Protein AF-A0A955LZJ4-F1 (afdb_monomer)

Foldseek 3Di:
DPPVPDVVVVVVVVVVVVVVVVVLVVVLVVLVVLLVVLVCCCQQALQLLVVLLVQLLVLLVQLLVLLCVVVVPPPDDDALVSLVVSLVSLVVSLLSNCLSLVCQQQWFPDPCSCVVDVVSNVVCVVVVSHDDPRTHDHDDPVLNVLSVQLNVLQVQLSVLSSQLSVLQSVLNVCVVVVNNVSSVVSNVSSVVSSVRSVVSSVSNVVSSVVNVVVSVVVVVVSVVSSVVSVVVSVVSVVVVVVVVVVD

Solvent-accessible surface area (backbone atoms only — not comparable to full-atom values): 12573 Å² total; per-residue (Å²): 140,78,84,74,69,55,67,58,54,51,52,50,51,51,52,50,52,50,52,53,49,52,52,48,54,52,52,54,50,54,44,54,50,48,51,52,52,49,51,47,44,42,67,36,33,51,53,30,48,54,46,24,51,51,50,21,53,51,22,52,52,53,36,49,52,58,51,46,56,66,74,68,39,85,84,63,84,74,51,60,66,60,45,49,56,50,49,53,50,41,52,51,27,48,53,49,22,49,40,27,36,48,33,49,47,50,4,48,67,30,68,66,39,54,67,73,32,70,65,42,58,51,48,37,46,76,69,56,48,31,72,78,93,51,48,32,50,72,61,60,69,71,57,21,54,37,36,51,50,31,52,56,27,42,52,50,16,51,55,26,40,51,52,14,52,54,29,38,34,51,17,45,56,30,45,76,72,67,39,55,72,63,15,52,53,27,41,53,54,14,53,53,27,43,54,50,12,52,54,23,45,58,55,23,51,56,36,47,56,55,40,53,52,52,49,51,52,54,51,52,52,56,52,48,55,46,51,51,50,52,51,51,47,52,50,55,52,51,53,49,54,53,54,62,72,75,108

Nearest PDB structures (foldseek):
  6h2f-assembly1_G  TM=2.581E-01  e=2.453E-01  Aeromonas hydrophila subsp. hydrophila AL09-71
  6grj-assembly1_C  TM=2.559E-01  e=1.486E-01  Aeromonas hydrophila
  6grj-assembly1_E  TM=2.552E-01  e=1.909E-01  Aeromonas hydrophila
  7a0g-assembly1_EEE  TM=2.351E-01  e=2.579E-01  Serratia marcescens
  7a0g-assembly1_GGG  TM=2.376E-01  e=2.850E-01  Serratia marcescens

Sequence (247 aa):
MKIFTLRGKFISSVVIFFLLFVLFTGFAYRDIFTLLHTSRASYLTIIPLTESVFKAEQSLHRGLSALDKVFLDERTQYTSGELTETLESMKNFSLKFETFIQAVIWGGESEAFRKSSYNSFLLLRDEKVLQGDVAMKAVPNNIQKLAGKADLYFAGFSQNAIKALERYQKSVDLHMMGEQENAQKEVAAAKELWKKSRYYVNLTEKVFEDLNQKIGFFNVEIISEIKEAQSRFLKEIGLVMGVLLLF

pLDDT: mean 83.69, std 12.92, range [38.81, 98.25]

Mean predicted aligned error: 9.4 Å

Structure (mmCIF, N/CA/C/O backbone):
data_AF-A0A955LZJ4-F1
#
_entry.id   AF-A0A955LZJ4-F1
#
loop_
_atom_site.group_PDB
_atom_site.id
_atom_site.type_symbol
_atom_site.label_atom_id
_atom_site.label_alt_id
_atom_site.label_comp_id
_atom_site.label_asym_id
_atom_site.label_entity_id
_atom_site.label_seq_id
_atom_site.pdbx_PDB_ins_code
_atom_site.Cartn_x
_atom_site.Cartn_y
_atom_site.Cartn_z
_atom_site.occupancy
_atom_site.B_iso_or_equiv
_atom_site.auth_seq_id
_atom_site.auth_comp_id
_atom_site.auth_asym_id
_atom_site.auth_atom_id
_atom_site.pdbx_PDB_model_num
ATOM 1 N N . MET A 1 1 ? 46.600 4.209 -73.516 1.00 38.81 1 MET A N 1
ATOM 2 C CA . MET A 1 1 ? 46.719 5.324 -72.551 1.00 38.81 1 MET A CA 1
ATOM 3 C C . MET A 1 1 ? 45.698 5.121 -71.423 1.00 38.81 1 MET A C 1
ATOM 5 O O . MET A 1 1 ? 44.555 5.527 -71.549 1.00 38.81 1 MET A O 1
ATOM 9 N N . LYS A 1 2 ? 46.067 4.383 -70.364 1.00 48.81 2 LYS A N 1
ATOM 10 C CA . LYS A 1 2 ? 45.213 4.081 -69.195 1.00 48.81 2 LYS A CA 1
ATOM 11 C C . LYS A 1 2 ? 45.869 4.686 -67.943 1.00 48.81 2 LYS A C 1
ATOM 13 O O . LYS A 1 2 ? 46.489 3.967 -67.172 1.00 48.81 2 LYS A O 1
ATOM 18 N N . ILE A 1 3 ? 45.766 6.006 -67.770 1.00 47.84 3 ILE A N 1
ATOM 19 C CA . ILE A 1 3 ? 46.164 6.726 -66.534 1.00 47.84 3 ILE A CA 1
ATOM 20 C C . ILE A 1 3 ? 44.941 6.931 -65.609 1.00 47.84 3 ILE A C 1
ATOM 22 O O . ILE A 1 3 ? 45.018 7.539 -64.551 1.00 47.84 3 ILE A O 1
ATOM 26 N N . PHE A 1 4 ? 43.804 6.307 -65.930 1.00 55.38 4 PHE A N 1
ATOM 27 C CA . PHE A 1 4 ? 42.653 6.194 -65.023 1.00 55.38 4 PHE A CA 1
ATOM 28 C C . PHE A 1 4 ? 42.873 5.208 -63.846 1.00 55.38 4 PHE A C 1
ATOM 30 O O . PHE A 1 4 ? 41.923 4.774 -63.204 1.00 55.38 4 PHE A O 1
ATOM 37 N N . THR A 1 5 ? 44.108 4.791 -63.556 1.00 68.50 5 THR A N 1
ATOM 38 C CA . THR A 1 5 ? 44.376 3.428 -63.056 1.00 68.50 5 THR A CA 1
ATOM 39 C C . THR A 1 5 ? 44.806 3.271 -61.600 1.00 68.50 5 THR A C 1
ATOM 41 O O . THR A 1 5 ? 44.732 2.149 -61.107 1.00 68.50 5 THR A O 1
ATOM 44 N N . LEU A 1 6 ? 45.147 4.332 -60.865 1.00 65.56 6 LEU A N 1
ATOM 45 C CA . LEU A 1 6 ? 45.430 4.215 -59.420 1.00 65.56 6 LEU A CA 1
ATOM 46 C C . LEU A 1 6 ? 44.689 5.256 -58.578 1.00 65.56 6 LEU A C 1
ATOM 48 O O . LEU A 1 6 ? 44.023 4.904 -57.609 1.00 65.56 6 LEU A O 1
ATOM 52 N N . ARG A 1 7 ? 44.727 6.531 -58.986 1.00 69.81 7 ARG A N 1
ATOM 53 C CA . ARG A 1 7 ? 44.067 7.630 -58.258 1.00 69.81 7 ARG A CA 1
ATOM 54 C C . ARG A 1 7 ? 42.545 7.486 -58.209 1.00 69.81 7 ARG A C 1
ATOM 56 O O . ARG A 1 7 ? 41.962 7.685 -57.154 1.00 69.81 7 ARG A O 1
ATOM 63 N N . GLY A 1 8 ? 41.912 7.078 -59.312 1.00 76.12 8 GLY A N 1
ATOM 64 C CA . GLY A 1 8 ? 40.462 6.842 -59.348 1.00 76.12 8 GLY A CA 1
ATOM 65 C C . GLY A 1 8 ? 40.019 5.694 -58.433 1.00 76.12 8 GLY A C 1
ATOM 66 O O . GLY A 1 8 ? 39.005 5.809 -57.754 1.00 76.12 8 GLY A O 1
ATOM 67 N N . LYS A 1 9 ? 40.823 4.625 -58.344 1.00 77.00 9 LYS A N 1
ATOM 68 C CA . LYS A 1 9 ? 40.579 3.508 -57.419 1.00 77.00 9 LYS A CA 1
ATOM 69 C C . LYS A 1 9 ? 40.755 3.937 -55.964 1.00 77.00 9 LYS A C 1
ATOM 71 O O . LYS A 1 9 ? 39.909 3.621 -55.143 1.00 77.00 9 LYS A O 1
ATOM 76 N N . PHE A 1 10 ? 41.801 4.709 -55.670 1.00 79.94 10 PHE A N 1
ATOM 77 C CA . PHE A 1 10 ? 42.050 5.229 -54.327 1.00 79.94 10 PHE A CA 1
ATOM 78 C C . PHE A 1 10 ? 40.926 6.160 -53.849 1.00 79.94 10 PHE A C 1
ATOM 80 O O . PHE A 1 10 ? 40.400 5.974 -52.758 1.00 79.94 10 PHE A O 1
ATOM 87 N N . ILE A 1 11 ? 40.497 7.108 -54.690 1.00 81.31 11 ILE A N 1
ATOM 88 C CA . ILE A 1 11 ? 39.381 8.012 -54.374 1.00 81.31 11 ILE A CA 1
ATOM 89 C C . ILE A 1 11 ? 38.087 7.214 -54.171 1.00 81.31 11 ILE A C 1
ATOM 91 O O . ILE A 1 11 ? 37.389 7.439 -53.188 1.00 81.31 11 ILE A O 1
ATOM 95 N N . SER A 1 12 ? 37.795 6.245 -55.045 1.00 78.31 12 SER A N 1
ATOM 96 C CA . SER A 1 12 ? 36.642 5.351 -54.884 1.00 78.31 12 SER A CA 1
ATOM 97 C C . SER A 1 12 ? 36.678 4.606 -53.549 1.00 78.31 12 SER A C 1
ATOM 99 O O . SER A 1 12 ? 35.663 4.564 -52.860 1.00 78.31 12 SER A O 1
ATOM 101 N N . SER A 1 13 ? 37.822 4.037 -53.161 1.00 79.94 13 SER A N 1
ATOM 102 C CA . SER A 1 13 ? 37.963 3.323 -51.889 1.00 79.94 13 SER A CA 1
ATOM 103 C C . SER A 1 13 ? 37.743 4.244 -50.690 1.00 79.94 13 SER A C 1
ATOM 105 O O . SER A 1 13 ? 37.015 3.873 -49.777 1.00 79.94 13 SER A O 1
ATOM 107 N N . VAL A 1 14 ? 38.303 5.458 -50.710 1.00 82.44 14 VAL A N 1
ATOM 108 C CA . VAL A 1 14 ? 38.121 6.446 -49.631 1.00 82.44 14 VAL A CA 1
ATOM 109 C C . VAL A 1 14 ? 36.661 6.891 -49.525 1.00 82.44 14 VAL A C 1
ATOM 111 O O . VAL A 1 14 ? 36.131 6.974 -48.421 1.00 82.44 14 VAL A O 1
ATOM 114 N N . VAL A 1 15 ? 35.986 7.131 -50.653 1.00 82.88 15 VAL A N 1
ATOM 115 C CA . VAL A 1 15 ? 34.562 7.506 -50.673 1.00 82.88 15 VAL A CA 1
ATOM 116 C C . VAL A 1 15 ? 33.684 6.372 -50.142 1.00 82.88 15 VAL A C 1
ATOM 118 O O . VAL A 1 15 ? 32.782 6.630 -49.350 1.00 82.88 15 VAL A O 1
ATOM 121 N N . ILE A 1 16 ? 33.962 5.121 -50.519 1.00 80.81 16 ILE A N 1
ATOM 122 C CA . ILE A 1 16 ? 33.253 3.951 -49.980 1.00 80.81 16 ILE A CA 1
ATOM 123 C C . ILE A 1 16 ? 33.477 3.846 -48.468 1.00 80.81 16 ILE A C 1
ATOM 125 O O . ILE A 1 16 ? 32.515 3.665 -47.728 1.00 80.81 16 ILE A O 1
ATOM 129 N N . PHE A 1 17 ? 34.713 4.026 -47.995 1.00 79.75 17 PHE A N 1
ATOM 130 C CA . PHE A 1 17 ? 35.028 3.993 -46.565 1.00 79.75 17 PHE A CA 1
ATOM 131 C C . PHE A 1 17 ? 34.304 5.099 -45.794 1.00 79.75 17 PHE A C 1
ATOM 133 O O . PHE A 1 17 ? 33.748 4.854 -44.727 1.00 79.75 17 PHE A O 1
ATOM 140 N N . PHE A 1 18 ? 34.255 6.306 -46.359 1.00 81.50 18 PHE A N 1
ATOM 141 C CA . PHE A 1 18 ? 33.533 7.430 -45.776 1.00 81.50 18 PHE A CA 1
ATOM 142 C C . PHE A 1 18 ? 32.020 7.176 -45.729 1.00 81.50 18 PHE A C 1
ATOM 144 O O . PHE A 1 18 ? 31.393 7.417 -44.702 1.00 81.50 18 PHE A O 1
ATOM 151 N N . LEU A 1 19 ? 31.427 6.634 -46.798 1.00 80.69 19 LEU A N 1
ATOM 152 C CA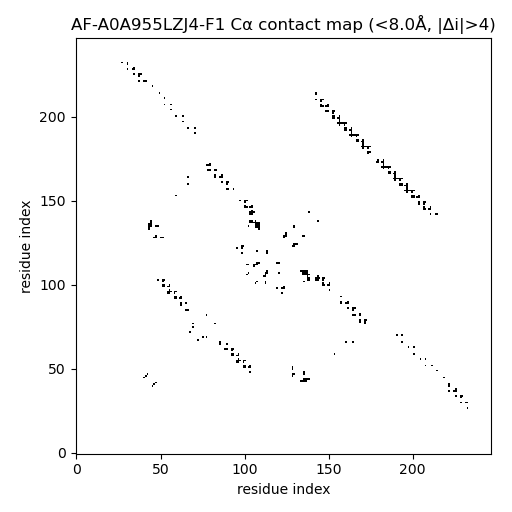 . LEU A 1 19 ? 30.005 6.275 -46.823 1.00 80.69 19 LEU A CA 1
ATOM 153 C C . LEU A 1 19 ? 29.671 5.178 -45.805 1.00 80.69 19 LEU A C 1
ATOM 155 O O . LEU A 1 19 ? 28.672 5.293 -45.097 1.00 80.69 19 LEU A O 1
ATOM 159 N N . LEU A 1 20 ? 30.519 4.151 -45.686 1.00 79.12 20 LEU A N 1
ATOM 160 C CA . LEU A 1 20 ? 30.379 3.114 -44.661 1.00 79.12 20 LEU A CA 1
ATOM 161 C C . LEU A 1 20 ? 30.499 3.699 -43.250 1.00 79.12 20 LEU A C 1
ATOM 163 O O . LEU A 1 20 ? 29.700 3.357 -42.382 1.00 79.12 20 LEU A O 1
ATOM 167 N N . PHE A 1 21 ? 31.438 4.623 -43.034 1.00 79.62 21 PHE A N 1
ATOM 168 C CA . PHE A 1 21 ? 31.604 5.317 -41.760 1.00 79.62 21 PHE A CA 1
ATOM 169 C C . PHE A 1 21 ? 30.369 6.154 -41.392 1.00 79.62 21 PHE A C 1
ATOM 171 O O . PHE A 1 21 ? 29.886 6.076 -40.262 1.00 79.62 21 PHE A O 1
ATOM 178 N N . VAL A 1 22 ? 29.811 6.917 -42.338 1.00 81.19 22 VAL A N 1
ATOM 179 C CA . VAL A 1 22 ? 28.594 7.718 -42.117 1.00 81.19 22 VAL A CA 1
ATOM 180 C C . VAL A 1 22 ? 27.387 6.827 -41.816 1.00 81.19 22 VAL A C 1
ATOM 182 O O . VAL A 1 22 ? 26.673 7.090 -40.848 1.00 81.19 22 VAL A O 1
ATOM 185 N N . LEU A 1 23 ? 27.179 5.753 -42.588 1.00 78.75 23 LEU A N 1
ATOM 186 C CA . LEU A 1 23 ? 26.103 4.791 -42.326 1.00 78.75 23 LEU A CA 1
ATOM 187 C C . LEU A 1 23 ? 26.255 4.167 -40.937 1.00 78.75 23 LEU A C 1
ATOM 189 O O . LEU A 1 23 ? 25.292 4.138 -40.173 1.00 78.75 23 LEU A O 1
ATOM 193 N N . PHE A 1 24 ? 27.466 3.741 -40.576 1.00 74.38 24 PHE A N 1
ATOM 194 C CA . PHE A 1 24 ? 27.741 3.152 -39.269 1.00 74.38 24 PHE A CA 1
ATOM 195 C C . PHE A 1 24 ? 27.485 4.126 -38.120 1.00 74.38 24 PHE A C 1
ATOM 197 O O . PHE A 1 24 ? 26.836 3.766 -37.142 1.00 74.38 24 PHE A O 1
ATOM 204 N N . THR A 1 25 ? 27.936 5.373 -38.252 1.00 75.19 25 THR A N 1
ATOM 205 C CA . THR A 1 25 ? 27.706 6.407 -37.235 1.00 75.19 25 THR A CA 1
ATOM 206 C C . THR A 1 25 ? 26.208 6.666 -37.056 1.00 75.19 25 THR A C 1
ATOM 208 O O . THR A 1 25 ? 25.747 6.830 -35.929 1.00 75.19 25 THR A O 1
ATOM 211 N N . GLY A 1 26 ? 25.430 6.636 -38.144 1.00 78.81 26 GLY A N 1
ATOM 212 C CA . GLY A 1 26 ? 23.971 6.745 -38.097 1.00 78.81 26 GLY A CA 1
ATOM 213 C C . GLY A 1 26 ? 23.292 5.572 -37.380 1.00 78.81 26 GLY A C 1
ATOM 214 O O . GLY A 1 26 ? 22.428 5.796 -36.530 1.00 78.81 26 GLY A O 1
ATOM 215 N N . PHE A 1 27 ? 23.704 4.333 -37.670 1.00 77.06 27 PHE A N 1
ATOM 216 C CA . PHE A 1 27 ? 23.194 3.135 -36.990 1.00 77.06 27 PHE A CA 1
ATOM 217 C C . PHE A 1 27 ? 23.566 3.115 -35.501 1.00 77.06 27 PHE A C 1
ATOM 219 O O . PHE A 1 27 ? 22.685 3.002 -34.648 1.00 77.06 27 PHE A O 1
ATOM 226 N N . ALA A 1 28 ? 24.839 3.358 -35.175 1.00 70.81 28 ALA A N 1
ATOM 227 C CA . ALA A 1 28 ? 25.318 3.446 -33.798 1.00 70.81 28 ALA A CA 1
ATOM 228 C C . ALA A 1 28 ? 24.587 4.542 -33.006 1.00 70.81 28 ALA A C 1
ATOM 230 O O . ALA A 1 28 ? 24.212 4.328 -31.853 1.00 70.81 28 ALA A O 1
ATOM 231 N N . TYR A 1 29 ? 24.327 5.698 -33.626 1.00 77.56 29 TYR A N 1
ATOM 232 C CA . TYR A 1 29 ? 23.563 6.776 -33.001 1.00 77.56 29 TYR A CA 1
ATOM 233 C C . TYR A 1 29 ? 22.118 6.357 -32.696 1.00 77.56 29 TYR A C 1
ATOM 235 O O . TYR A 1 29 ? 21.643 6.575 -31.580 1.00 77.56 29 TYR A O 1
ATOM 243 N N . ARG A 1 30 ? 21.426 5.712 -33.647 1.00 76.12 30 ARG A N 1
ATOM 244 C CA . ARG A 1 30 ? 20.055 5.204 -33.454 1.00 76.12 30 ARG A CA 1
ATOM 245 C C . ARG A 1 30 ? 19.979 4.195 -32.307 1.00 76.12 30 ARG A C 1
ATOM 247 O O . ARG A 1 30 ? 19.058 4.247 -31.489 1.00 76.12 30 ARG A O 1
ATOM 254 N N . ASP A 1 31 ? 20.940 3.286 -32.235 1.00 70.00 31 ASP A N 1
ATOM 255 C CA . ASP A 1 31 ? 20.935 2.206 -31.254 1.00 70.00 31 ASP A CA 1
ATOM 256 C C . ASP A 1 31 ? 21.312 2.698 -29.847 1.00 70.00 31 ASP A C 1
ATOM 258 O O . ASP A 1 31 ? 20.644 2.333 -28.876 1.00 70.00 31 ASP A O 1
ATOM 262 N N . ILE A 1 32 ? 22.284 3.614 -29.723 1.00 72.12 32 ILE A N 1
ATOM 263 C CA . ILE A 1 32 ? 22.574 4.319 -28.459 1.00 72.12 32 ILE A CA 1
ATOM 264 C C . ILE A 1 32 ? 21.348 5.111 -27.997 1.00 72.12 32 ILE A C 1
ATOM 266 O O . ILE A 1 32 ? 21.004 5.086 -26.815 1.00 72.12 32 ILE A O 1
ATOM 270 N N . PHE A 1 33 ? 20.659 5.791 -28.915 1.00 74.44 33 PHE A N 1
ATOM 271 C CA . PHE A 1 33 ? 19.447 6.539 -28.590 1.00 74.44 33 PHE A CA 1
ATOM 272 C C . PHE A 1 33 ? 18.329 5.619 -28.083 1.00 74.44 33 PHE A C 1
ATOM 274 O O . PHE A 1 33 ? 17.679 5.930 -27.086 1.00 74.44 33 PHE A O 1
ATOM 281 N N . THR A 1 34 ? 18.153 4.457 -28.716 1.00 70.69 34 THR A N 1
ATOM 282 C CA . THR A 1 34 ? 17.192 3.435 -28.278 1.00 70.69 34 THR A CA 1
ATOM 283 C C . THR A 1 34 ? 17.550 2.929 -26.880 1.00 70.69 34 THR A C 1
ATOM 285 O O . THR A 1 34 ? 16.712 2.962 -25.987 1.00 70.69 34 THR A O 1
ATOM 288 N N . LEU A 1 35 ? 18.816 2.575 -26.640 1.00 68.19 35 LEU A N 1
ATOM 289 C CA . LEU A 1 35 ? 19.320 2.156 -25.327 1.00 68.19 35 LEU A CA 1
ATOM 290 C C . LEU A 1 35 ? 19.095 3.200 -24.229 1.00 68.19 35 LEU A C 1
ATOM 292 O O . LEU A 1 35 ? 18.645 2.857 -23.135 1.00 68.19 35 LEU A O 1
ATOM 296 N N . LEU A 1 36 ? 19.382 4.472 -24.513 1.00 70.56 36 LEU A N 1
ATOM 297 C CA . LEU A 1 36 ? 19.140 5.575 -23.585 1.00 70.56 36 LEU A CA 1
ATOM 298 C C . LEU A 1 36 ? 17.647 5.737 -23.293 1.00 70.56 36 LEU A C 1
ATOM 300 O O . LEU A 1 36 ? 17.265 5.927 -22.137 1.00 70.56 36 LEU A O 1
ATOM 304 N N . HIS A 1 37 ? 16.796 5.631 -24.314 1.00 69.31 37 HIS A N 1
ATOM 305 C CA . HIS A 1 37 ? 15.355 5.764 -24.146 1.00 69.31 37 HIS A CA 1
ATOM 306 C C . HIS A 1 37 ? 14.761 4.606 -23.330 1.00 69.31 37 HIS A C 1
ATOM 308 O O . HIS A 1 37 ? 13.941 4.854 -22.438 1.00 69.31 37 HIS A O 1
ATOM 314 N N . THR A 1 38 ? 15.180 3.364 -23.578 1.00 65.62 38 THR A N 1
ATOM 315 C CA . THR A 1 38 ? 14.659 2.195 -22.857 1.00 65.62 38 THR A CA 1
ATOM 316 C C . THR A 1 38 ? 15.243 2.084 -21.446 1.00 65.62 38 THR A C 1
ATOM 318 O O . THR A 1 38 ? 14.517 1.777 -20.505 1.00 65.62 38 THR A O 1
ATOM 321 N N . SER A 1 39 ? 16.515 2.450 -21.243 1.00 67.81 39 SER A N 1
ATOM 322 C CA . SER A 1 39 ? 17.097 2.603 -19.898 1.00 67.81 39 SER A CA 1
ATOM 323 C C . SER A 1 39 ? 16.317 3.634 -19.079 1.00 67.81 39 SER A C 1
ATOM 325 O O . SER A 1 39 ? 15.905 3.372 -17.947 1.00 67.81 39 SER A O 1
ATOM 327 N N . ARG A 1 40 ? 15.990 4.781 -19.687 1.00 70.31 40 ARG A N 1
ATOM 328 C CA . ARG A 1 40 ? 15.141 5.798 -19.062 1.00 70.31 40 ARG A CA 1
ATOM 329 C C . ARG A 1 40 ? 13.742 5.264 -18.731 1.00 70.31 40 ARG A C 1
ATOM 331 O O . ARG A 1 40 ? 13.192 5.652 -17.707 1.00 70.31 40 ARG A O 1
ATOM 338 N N . ALA A 1 41 ? 13.164 4.366 -19.529 1.00 68.88 41 ALA A N 1
ATOM 339 C CA . ALA A 1 41 ? 11.883 3.735 -19.197 1.00 68.88 41 ALA A CA 1
ATOM 340 C C . ALA A 1 41 ? 11.971 2.886 -17.912 1.00 68.88 41 ALA A C 1
ATOM 342 O O . ALA A 1 41 ? 11.111 3.022 -17.039 1.00 68.88 41 ALA A O 1
ATOM 343 N N . SER A 1 42 ? 13.044 2.105 -17.744 1.00 68.88 42 SER A N 1
ATOM 344 C CA . SER A 1 42 ? 13.300 1.333 -16.518 1.00 68.88 42 SER A CA 1
ATOM 345 C C . SER A 1 42 ? 13.491 2.218 -15.286 1.00 68.88 42 SER A C 1
ATOM 347 O O . SER A 1 42 ? 12.867 1.974 -14.253 1.00 68.88 42 SER A O 1
ATOM 349 N N . TYR A 1 43 ? 14.304 3.274 -15.401 1.00 70.50 43 TYR A N 1
ATOM 350 C CA . TYR A 1 43 ? 14.580 4.191 -14.289 1.00 70.50 43 TYR A CA 1
ATOM 351 C C . TYR A 1 43 ? 13.372 5.044 -13.890 1.00 70.50 43 TYR A C 1
ATOM 353 O O . TYR A 1 43 ? 13.193 5.321 -12.709 1.00 70.50 43 TYR A O 1
ATOM 361 N N . LEU A 1 44 ? 12.544 5.465 -14.851 1.00 73.31 44 LEU A N 1
ATOM 362 C CA . LEU A 1 44 ? 11.443 6.402 -14.589 1.00 73.31 44 LEU A CA 1
ATOM 363 C C . LEU A 1 44 ? 10.087 5.735 -14.367 1.00 73.31 44 LEU A C 1
ATOM 365 O O . LEU A 1 44 ? 9.134 6.413 -13.986 1.00 73.31 44 LEU A O 1
ATOM 369 N N . THR A 1 45 ? 9.981 4.433 -14.629 1.00 76.19 45 THR A N 1
ATOM 370 C CA . THR A 1 45 ? 8.690 3.732 -14.586 1.00 76.19 45 THR A CA 1
ATOM 371 C C . THR A 1 45 ? 8.784 2.451 -13.775 1.00 76.19 45 THR A C 1
ATOM 373 O O . THR A 1 45 ? 8.105 2.349 -12.765 1.00 76.19 45 THR A O 1
ATOM 376 N N . ILE A 1 46 ? 9.650 1.501 -14.143 1.00 81.62 46 ILE A N 1
ATOM 377 C CA . ILE A 1 46 ? 9.670 0.164 -13.519 1.00 81.62 46 ILE A CA 1
ATOM 378 C C . ILE A 1 46 ? 10.095 0.207 -12.053 1.00 81.62 46 ILE A C 1
ATOM 380 O O . ILE A 1 46 ? 9.402 -0.350 -11.197 1.00 81.62 46 ILE A O 1
ATOM 384 N N . ILE A 1 47 ? 11.241 0.836 -11.768 1.00 82.44 47 ILE A N 1
ATOM 385 C CA . ILE A 1 47 ? 11.797 0.863 -10.410 1.00 82.44 47 ILE A CA 1
ATOM 386 C C . ILE A 1 47 ? 10.844 1.606 -9.460 1.00 82.44 47 ILE A C 1
ATOM 388 O O . ILE A 1 47 ? 10.444 1.001 -8.465 1.00 82.44 47 ILE A O 1
ATOM 392 N N . PRO A 1 48 ? 10.392 2.842 -9.766 1.00 84.62 48 PRO A N 1
ATOM 393 C CA . PRO A 1 48 ? 9.473 3.553 -8.881 1.00 84.62 48 PRO A CA 1
ATOM 394 C C . PRO A 1 48 ? 8.115 2.854 -8.741 1.00 84.62 48 PRO A C 1
ATOM 396 O O . PRO A 1 48 ? 7.557 2.845 -7.651 1.00 84.62 48 PRO A O 1
ATOM 399 N N . LEU A 1 49 ? 7.596 2.229 -9.807 1.00 88.38 49 LEU A N 1
ATOM 400 C CA . LEU A 1 49 ? 6.330 1.487 -9.764 1.00 88.38 49 LEU A CA 1
ATOM 401 C C . LEU A 1 49 ? 6.408 0.300 -8.809 1.00 88.38 49 LEU A C 1
ATOM 403 O O . LEU A 1 49 ? 5.548 0.144 -7.944 1.00 88.38 49 LEU A O 1
ATOM 407 N N . THR A 1 50 ? 7.444 -0.523 -8.967 1.00 88.12 50 THR A N 1
ATOM 408 C CA . THR A 1 50 ? 7.638 -1.720 -8.141 1.00 88.12 50 THR A CA 1
ATOM 409 C C . THR A 1 50 ? 7.849 -1.326 -6.681 1.00 88.12 50 THR A C 1
ATOM 411 O O . THR A 1 50 ? 7.232 -1.908 -5.793 1.00 88.12 50 THR A O 1
ATOM 414 N N . GLU A 1 51 ? 8.654 -0.290 -6.433 1.00 88.44 51 GLU A N 1
ATOM 415 C CA . GLU A 1 51 ? 8.917 0.205 -5.082 1.00 88.44 51 GLU A CA 1
ATOM 416 C C . GLU A 1 51 ? 7.660 0.806 -4.433 1.00 88.44 51 GLU A C 1
ATOM 418 O O . GLU A 1 51 ? 7.365 0.508 -3.277 1.00 88.44 51 GLU A O 1
ATOM 423 N N . SER A 1 52 ? 6.871 1.600 -5.166 1.00 90.44 52 SER A N 1
ATOM 424 C CA . SER A 1 52 ? 5.599 2.133 -4.662 1.00 90.44 52 SER A CA 1
ATOM 425 C C . SER A 1 52 ? 4.626 1.017 -4.287 1.00 90.44 52 SER A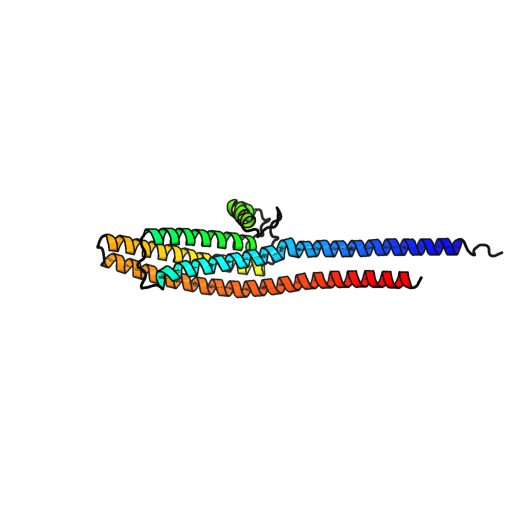 C 1
ATOM 427 O O . SER A 1 52 ? 4.044 1.049 -3.203 1.00 90.44 52 SER A O 1
ATOM 429 N N . VAL A 1 53 ? 4.460 0.005 -5.142 1.00 93.38 53 VAL A N 1
ATOM 430 C CA . VAL A 1 53 ? 3.573 -1.126 -4.834 1.00 93.38 53 VAL A CA 1
ATOM 431 C C . VAL A 1 53 ? 4.063 -1.897 -3.614 1.00 93.38 53 VAL A C 1
ATOM 433 O O . VAL A 1 53 ? 3.280 -2.126 -2.694 1.00 93.38 53 VAL A O 1
ATOM 436 N N . PHE A 1 54 ? 5.361 -2.193 -3.544 1.00 93.06 54 PHE A N 1
ATOM 437 C CA . PHE A 1 54 ? 5.960 -2.864 -2.394 1.00 93.06 54 PHE A CA 1
ATOM 438 C C . PHE A 1 54 ? 5.759 -2.083 -1.086 1.00 93.06 54 PHE A C 1
ATOM 440 O O . PHE A 1 54 ? 5.383 -2.654 -0.061 1.00 93.06 54 PHE A O 1
ATOM 447 N N . LYS A 1 55 ? 5.968 -0.761 -1.093 1.00 92.44 55 LYS A N 1
ATOM 448 C CA . LYS A 1 55 ? 5.783 0.070 0.108 1.00 92.44 55 LYS A CA 1
ATOM 449 C C . LYS A 1 55 ? 4.321 0.233 0.509 1.00 92.44 55 LYS A C 1
ATOM 451 O O . LYS A 1 55 ? 4.029 0.317 1.708 1.00 92.44 55 LYS A O 1
ATOM 456 N N . ALA A 1 56 ? 3.402 0.258 -0.453 1.00 94.75 56 ALA A N 1
ATOM 457 C CA . ALA A 1 56 ? 1.973 0.215 -0.172 1.00 94.75 56 ALA A CA 1
ATOM 458 C C . ALA A 1 56 ? 1.592 -1.110 0.508 1.00 94.75 56 ALA A C 1
ATOM 460 O O . ALA A 1 56 ? 1.014 -1.100 1.593 1.00 94.75 56 ALA A O 1
ATOM 461 N N . GLU A 1 57 ? 2.002 -2.242 -0.062 1.00 96.19 57 GLU A N 1
ATOM 462 C CA . GLU A 1 57 ? 1.767 -3.580 0.493 1.00 96.19 57 GLU A CA 1
ATOM 463 C C . GLU A 1 57 ? 2.379 -3.729 1.900 1.00 96.19 57 GLU A C 1
ATOM 465 O O . GLU A 1 57 ? 1.717 -4.160 2.846 1.00 96.19 57 GLU A O 1
ATOM 470 N N . GLN A 1 58 ? 3.606 -3.239 2.104 1.00 96.06 58 GLN A N 1
ATOM 471 C CA . GLN A 1 58 ? 4.230 -3.195 3.428 1.00 96.06 58 GLN A CA 1
ATOM 472 C C . GLN A 1 58 ? 3.412 -2.362 4.430 1.00 96.06 58 GLN A C 1
ATOM 474 O O . GLN A 1 58 ? 3.305 -2.736 5.600 1.00 96.06 58 GLN A O 1
ATOM 479 N N . SER A 1 59 ? 2.846 -1.233 4.001 1.00 95.81 59 SER A N 1
ATOM 480 C CA . SER A 1 59 ? 2.027 -0.372 4.863 1.00 95.81 59 SER A CA 1
ATOM 481 C C . SER A 1 59 ? 0.712 -1.053 5.255 1.00 95.81 59 SER A C 1
ATOM 483 O O . SER A 1 59 ? 0.317 -0.972 6.420 1.00 95.81 59 SER A O 1
ATOM 485 N N . LEU A 1 60 ? 0.087 -1.795 4.331 1.00 97.50 60 LEU A N 1
ATOM 486 C CA . LEU A 1 60 ? -1.064 -2.659 4.615 1.00 97.50 60 LEU A CA 1
ATOM 487 C C . LEU A 1 60 ? -0.724 -3.701 5.687 1.00 97.50 60 LEU A C 1
ATOM 489 O O . LEU A 1 60 ? -1.407 -3.766 6.710 1.00 97.50 60 LEU A O 1
ATOM 493 N N . HIS A 1 61 ? 0.352 -4.470 5.503 1.00 97.12 61 HIS A N 1
ATOM 494 C CA . HIS A 1 61 ? 0.726 -5.523 6.451 1.00 97.12 61 HIS A CA 1
ATOM 495 C C . HIS A 1 61 ? 1.147 -4.980 7.818 1.00 97.12 61 HIS A C 1
ATOM 497 O O . HIS A 1 61 ? 0.807 -5.571 8.842 1.00 97.12 61 HIS A O 1
ATOM 503 N N . ARG A 1 62 ? 1.846 -3.838 7.870 1.00 96.31 62 ARG A N 1
ATOM 504 C CA . ARG A 1 62 ? 2.178 -3.175 9.143 1.00 96.31 62 ARG A CA 1
ATOM 505 C C . ARG A 1 62 ? 0.927 -2.688 9.869 1.00 96.31 62 ARG A C 1
ATOM 507 O O . ARG A 1 62 ? 0.822 -2.897 11.075 1.00 96.31 62 ARG A O 1
ATOM 514 N N . GLY A 1 63 ? -0.029 -2.104 9.144 1.00 95.50 63 GLY A N 1
ATOM 515 C CA . GLY A 1 63 ? -1.322 -1.707 9.699 1.00 95.50 63 GLY A CA 1
ATOM 516 C C . GLY A 1 63 ? -2.113 -2.897 10.240 1.00 95.50 63 GLY A C 1
ATOM 517 O O . GLY A 1 63 ? -2.582 -2.857 11.376 1.00 95.50 63 GLY A O 1
ATOM 518 N N . LEU A 1 64 ? -2.209 -3.983 9.464 1.00 96.25 64 LEU A N 1
ATOM 519 C CA . LEU A 1 64 ? -2.860 -5.217 9.904 1.00 96.25 64 LEU A CA 1
AT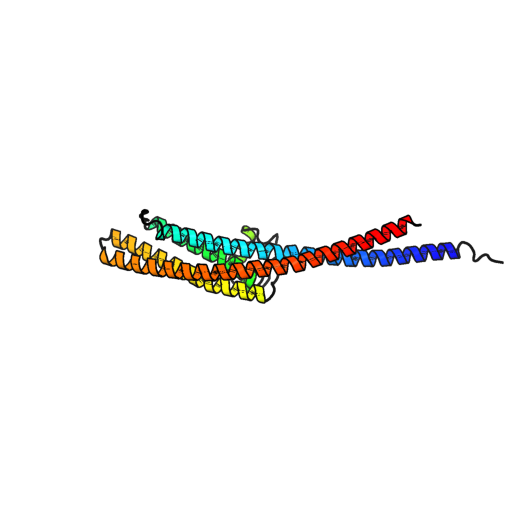OM 520 C C . LEU A 1 64 ? -2.173 -5.793 11.141 1.00 96.25 64 LEU A C 1
ATOM 522 O O . LEU A 1 64 ? -2.852 -6.117 12.104 1.00 96.25 64 LEU A O 1
ATOM 526 N N . SER A 1 65 ? -0.843 -5.897 11.137 1.00 95.12 65 SER A N 1
ATOM 527 C CA . SER A 1 65 ? -0.090 -6.452 12.261 1.00 95.12 65 SER A CA 1
ATOM 528 C C . SER A 1 65 ? -0.273 -5.628 13.535 1.00 95.12 65 SER A C 1
ATOM 530 O O . SER A 1 65 ? -0.417 -6.215 14.604 1.00 95.12 65 SER A O 1
ATOM 532 N N . ALA A 1 66 ? -0.283 -4.295 13.436 1.00 93.00 66 ALA A N 1
ATOM 533 C CA . ALA A 1 66 ? -0.538 -3.417 14.576 1.00 93.00 66 ALA A CA 1
ATOM 534 C C . ALA A 1 66 ? -1.957 -3.615 15.129 1.00 93.00 66 ALA A C 1
ATOM 536 O O . ALA A 1 66 ? -2.140 -3.722 16.340 1.00 93.00 66 ALA A O 1
ATOM 537 N N . LEU A 1 67 ? -2.949 -3.729 14.242 1.00 94.56 67 LEU A N 1
ATOM 538 C CA . LEU A 1 67 ? -4.337 -3.975 14.620 1.00 94.56 67 LEU A CA 1
ATOM 539 C C . LEU A 1 67 ? -4.525 -5.364 15.250 1.00 94.56 67 LEU A C 1
ATOM 541 O O . LEU A 1 67 ? -5.124 -5.492 16.314 1.00 94.56 67 LEU A O 1
ATOM 545 N N . ASP A 1 68 ? -3.987 -6.404 14.621 1.00 93.88 68 ASP A N 1
ATOM 546 C CA . ASP A 1 68 ? -4.082 -7.786 15.088 1.00 93.88 68 ASP A CA 1
ATOM 547 C C . ASP A 1 68 ? -3.390 -7.964 16.445 1.00 93.88 68 ASP A C 1
ATOM 549 O O . ASP A 1 68 ? -3.898 -8.702 17.283 1.00 93.88 68 ASP A O 1
ATOM 553 N N . LYS A 1 69 ? -2.302 -7.235 16.725 1.00 91.81 69 LYS A N 1
ATOM 554 C CA . LYS A 1 69 ? -1.661 -7.239 18.049 1.00 91.81 69 LYS A CA 1
ATOM 555 C C . LYS A 1 69 ? -2.629 -6.805 19.162 1.00 91.81 69 LYS A C 1
ATOM 557 O O . LYS A 1 69 ? -2.581 -7.363 20.254 1.00 91.81 69 LYS A O 1
ATOM 562 N N . VAL A 1 70 ? -3.523 -5.851 18.885 1.00 92.62 70 VAL A N 1
ATOM 563 C CA . VAL A 1 70 ? -4.527 -5.373 19.854 1.00 92.62 70 VAL A CA 1
ATOM 564 C C . VAL A 1 70 ? -5.663 -6.377 20.047 1.00 92.62 70 VAL A C 1
ATOM 566 O O . VAL A 1 70 ? -6.103 -6.597 21.170 1.00 92.62 70 VAL A O 1
ATOM 569 N N . PHE A 1 71 ? -6.149 -6.988 18.964 1.00 90.50 71 PHE A N 1
ATOM 570 C CA . PHE A 1 71 ? -7.376 -7.795 19.000 1.00 90.50 71 PHE A CA 1
ATOM 571 C C . PHE A 1 71 ? -7.161 -9.311 19.130 1.00 90.50 71 PHE A C 1
ATOM 573 O O . PHE A 1 71 ? -8.101 -10.007 19.518 1.00 90.50 71 PHE A O 1
ATOM 580 N N . LEU A 1 72 ? -5.972 -9.831 18.805 1.00 87.12 72 LEU A N 1
ATOM 581 C CA . LEU A 1 72 ? -5.634 -11.256 18.940 1.00 87.12 72 LEU A CA 1
ATOM 582 C C . LEU A 1 72 ? -4.939 -11.585 20.261 1.00 87.12 72 LEU A C 1
ATOM 584 O O . LEU A 1 72 ? -5.041 -12.723 20.720 1.00 87.12 72 LEU A O 1
ATOM 588 N N . ASP A 1 73 ? -4.242 -10.628 20.876 1.00 81.62 73 ASP A N 1
ATOM 589 C CA . ASP A 1 73 ? -3.618 -10.848 22.179 1.00 81.62 73 ASP A CA 1
ATOM 590 C C . ASP A 1 73 ? -4.626 -10.609 23.308 1.00 81.62 73 ASP A C 1
ATOM 592 O O . ASP A 1 73 ? -4.656 -9.563 23.950 1.00 81.62 73 ASP A O 1
ATOM 596 N N . GLU A 1 74 ? -5.477 -11.609 23.555 1.00 69.88 74 GLU A N 1
ATOM 597 C CA . GLU A 1 74 ? -6.489 -11.555 24.619 1.00 69.88 74 GLU A CA 1
ATOM 598 C C . GLU A 1 74 ? -5.884 -11.513 26.037 1.00 69.88 74 GLU A C 1
ATOM 600 O O . GLU A 1 74 ? -6.614 -11.320 27.010 1.00 69.88 74 GLU A O 1
ATOM 605 N N . ARG A 1 75 ? -4.563 -11.707 26.180 1.00 66.50 75 ARG A N 1
ATOM 606 C CA . ARG A 1 75 ? -3.863 -11.666 27.473 1.00 66.50 75 ARG A CA 1
ATOM 607 C C . ARG A 1 75 ? -3.284 -10.289 27.775 1.00 66.50 75 ARG A C 1
ATOM 609 O O . ARG A 1 75 ? -3.049 -9.987 28.945 1.00 66.50 75 ARG A O 1
ATOM 616 N N . THR A 1 76 ? -3.057 -9.461 26.759 1.00 74.88 76 THR A N 1
ATOM 617 C CA . THR A 1 76 ? -2.542 -8.104 26.939 1.00 74.88 76 THR A CA 1
ATOM 618 C C . THR A 1 76 ? -3.675 -7.138 27.257 1.00 74.88 76 THR A C 1
ATOM 620 O O . THR A 1 76 ? -4.545 -6.856 26.435 1.00 74.88 76 THR A O 1
ATOM 623 N N . GLN A 1 77 ? -3.640 -6.578 28.465 1.00 79.06 77 GLN A N 1
ATOM 624 C CA . GLN A 1 77 ? -4.437 -5.403 28.792 1.00 79.06 77 GLN A CA 1
ATOM 625 C C . GLN A 1 77 ? -3.720 -4.168 28.256 1.00 79.06 77 GLN A C 1
ATOM 627 O O . GLN A 1 77 ? -2.677 -3.782 28.776 1.00 79.06 77 GLN A O 1
ATOM 632 N N . TYR A 1 78 ? -4.280 -3.575 27.208 1.00 86.12 78 TYR A N 1
ATOM 633 C CA . TYR A 1 78 ? -3.782 -2.323 26.656 1.00 86.12 78 TYR A CA 1
ATOM 634 C C . TYR A 1 78 ? -4.260 -1.140 27.490 1.00 86.12 78 TYR A C 1
ATOM 636 O O . TYR A 1 78 ? -5.432 -1.049 27.859 1.00 86.12 78 TYR A O 1
ATOM 644 N N . THR A 1 79 ? -3.356 -0.204 27.737 1.00 89.06 79 THR A N 1
ATOM 645 C CA . THR A 1 79 ? -3.676 1.106 28.301 1.00 89.06 79 THR A CA 1
ATOM 646 C C . THR A 1 79 ? -4.216 2.051 27.224 1.00 89.06 79 THR A C 1
ATOM 648 O O . THR A 1 79 ? -3.949 1.895 26.030 1.00 89.06 79 THR A O 1
ATOM 651 N N . SER A 1 80 ? -4.945 3.091 27.641 1.00 86.81 80 SER A N 1
ATOM 652 C CA . SER A 1 80 ? -5.429 4.137 26.724 1.00 86.81 80 SER A CA 1
ATOM 653 C C . SER A 1 80 ? -4.273 4.855 25.996 1.00 86.81 80 SER A C 1
ATOM 655 O O . SER A 1 80 ? -4.395 5.218 24.825 1.00 86.81 80 SER A O 1
ATOM 657 N N . GLY A 1 81 ? -3.107 4.984 26.647 1.00 88.50 81 GLY A N 1
ATOM 658 C CA . GLY A 1 81 ? -1.890 5.534 26.038 1.00 88.50 81 GLY A CA 1
ATOM 659 C C . GLY A 1 81 ? -1.357 4.675 24.887 1.00 88.50 81 GLY A C 1
ATOM 660 O O . GLY A 1 81 ? -1.193 5.174 23.777 1.00 88.50 81 GLY A O 1
ATOM 661 N N . GLU A 1 82 ? -1.184 3.369 25.104 1.00 91.94 82 GLU A N 1
ATOM 662 C CA . GLU A 1 82 ? -0.705 2.437 24.065 1.00 91.94 82 GLU A CA 1
ATOM 663 C C . GLU A 1 82 ? -1.660 2.355 22.861 1.00 91.94 82 GLU A C 1
ATOM 665 O O . GLU A 1 82 ? -1.233 2.208 21.710 1.00 91.94 82 GLU A O 1
ATOM 670 N N . LEU A 1 83 ? -2.970 2.481 23.100 1.00 93.56 83 LEU A N 1
ATOM 671 C CA . LEU A 1 83 ? -3.966 2.534 22.028 1.00 93.56 83 LEU A CA 1
ATOM 672 C C . LEU A 1 83 ? -3.884 3.837 21.228 1.00 93.56 83 LEU A C 1
ATOM 674 O O . LEU A 1 83 ? -4.059 3.805 20.009 1.00 93.56 83 LEU A O 1
ATOM 678 N N . THR A 1 84 ? -3.552 4.956 21.877 1.00 93.44 84 THR A N 1
ATOM 679 C CA . THR A 1 84 ? -3.298 6.238 21.199 1.00 93.44 84 THR A CA 1
ATOM 680 C C . THR A 1 84 ? -2.091 6.132 20.265 1.00 93.44 84 THR A C 1
ATOM 682 O O . THR A 1 84 ? -2.194 6.482 19.090 1.00 93.44 84 THR A O 1
ATOM 685 N N . GLU A 1 85 ? -0.981 5.556 20.731 1.00 94.69 85 GLU A N 1
ATOM 686 C CA . GLU A 1 85 ? 0.214 5.328 19.901 1.00 94.69 85 GLU A CA 1
ATOM 687 C C . GLU A 1 85 ? -0.078 4.398 18.710 1.00 94.69 85 GLU A C 1
ATOM 689 O O . GLU A 1 85 ? 0.384 4.615 17.581 1.00 94.69 85 GLU A O 1
ATOM 694 N N . THR A 1 86 ? -0.896 3.367 18.937 1.00 94.56 86 THR A N 1
ATOM 695 C CA . THR A 1 86 ? -1.322 2.440 17.880 1.00 94.56 86 THR A CA 1
ATOM 696 C C . THR A 1 86 ? -2.216 3.140 16.850 1.00 94.56 86 THR A C 1
ATOM 698 O O . THR A 1 86 ? -2.051 2.930 15.646 1.00 94.56 86 THR A O 1
ATOM 701 N N . LEU A 1 87 ? -3.129 4.013 17.289 1.00 95.31 87 LEU A N 1
ATOM 702 C CA . LEU A 1 87 ? -3.969 4.842 16.418 1.00 95.31 87 LEU A CA 1
ATOM 703 C C . LEU A 1 87 ? -3.139 5.789 15.547 1.00 95.31 87 LEU A C 1
ATOM 705 O O . LEU A 1 87 ? -3.384 5.895 14.343 1.00 95.31 87 LEU A O 1
ATOM 709 N N . GLU A 1 88 ? -2.153 6.467 16.130 1.00 94.62 88 GLU A N 1
ATOM 710 C CA . GLU A 1 88 ? -1.239 7.345 15.393 1.00 94.62 88 GLU A CA 1
ATOM 711 C C . GLU A 1 88 ? -0.424 6.566 14.358 1.00 94.62 88 GLU A C 1
ATOM 713 O O . GLU A 1 88 ? -0.344 6.966 13.192 1.00 94.62 88 GLU A O 1
ATOM 718 N N . SER A 1 89 ? 0.093 5.398 14.745 1.00 94.31 89 SER A N 1
ATOM 719 C CA . SER A 1 89 ? 0.789 4.489 13.833 1.00 94.31 89 SER A CA 1
ATOM 720 C C . SER A 1 89 ? -0.111 4.050 12.674 1.00 94.31 89 SER A C 1
ATOM 722 O O . SER A 1 89 ? 0.309 4.088 11.518 1.00 94.31 89 SER A O 1
ATOM 724 N N . MET A 1 90 ? -1.374 3.711 12.950 1.00 94.75 90 MET A N 1
ATOM 725 C CA . MET A 1 90 ? -2.348 3.308 11.931 1.00 94.75 90 MET A CA 1
ATOM 726 C C . MET A 1 90 ? -2.657 4.435 10.934 1.00 94.75 90 MET A C 1
ATOM 728 O O . MET A 1 90 ? -2.744 4.198 9.724 1.00 94.75 90 MET A O 1
ATOM 732 N N . LYS A 1 91 ? -2.769 5.679 11.414 1.00 93.88 91 LYS A N 1
ATOM 733 C CA . LYS 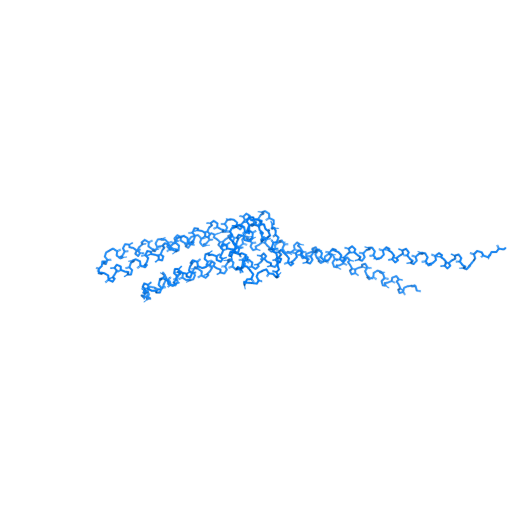A 1 91 ? -2.922 6.865 10.555 1.00 93.88 91 LYS A CA 1
ATOM 734 C C . LYS A 1 91 ? -1.694 7.069 9.669 1.00 93.88 91 LYS A C 1
ATOM 736 O O . LYS A 1 91 ? -1.843 7.313 8.474 1.00 93.88 91 LYS A O 1
ATOM 741 N N . ASN A 1 92 ? -0.492 6.895 10.219 1.00 92.69 92 ASN A N 1
ATOM 742 C CA . ASN A 1 92 ? 0.750 6.994 9.454 1.00 92.69 92 ASN A CA 1
ATOM 743 C C . ASN A 1 92 ? 0.851 5.904 8.371 1.00 92.69 92 ASN A C 1
ATOM 745 O O . ASN A 1 92 ? 1.158 6.206 7.220 1.00 92.69 92 ASN A O 1
ATOM 749 N N . PHE A 1 93 ? 0.531 4.645 8.693 1.00 94.00 93 PHE A N 1
ATOM 750 C CA . PHE A 1 93 ? 0.487 3.574 7.689 1.00 94.00 93 PHE A CA 1
ATOM 751 C C . PHE A 1 93 ? -0.539 3.860 6.592 1.00 94.00 93 PHE A C 1
ATOM 753 O O . PHE A 1 93 ? -0.263 3.604 5.422 1.00 94.00 93 PHE A O 1
ATOM 760 N N . SER A 1 94 ? -1.681 4.448 6.953 1.00 93.38 94 SER A N 1
ATOM 761 C CA . SER A 1 94 ? -2.705 4.842 5.984 1.00 93.38 94 SER A CA 1
ATOM 762 C C . SER A 1 94 ? -2.210 5.924 5.027 1.00 93.38 94 SER A C 1
ATOM 764 O O . SER A 1 94 ? -2.350 5.774 3.817 1.00 93.38 94 SER A O 1
ATOM 766 N N . LEU A 1 95 ? -1.548 6.957 5.552 1.00 90.56 95 LEU A N 1
ATOM 767 C CA . LEU A 1 95 ? -0.955 8.025 4.746 1.00 90.56 95 LEU A CA 1
ATOM 768 C C . LEU A 1 95 ? 0.137 7.504 3.799 1.00 90.56 95 LEU A C 1
ATOM 770 O O . LEU A 1 95 ? 0.215 7.926 2.641 1.00 90.56 95 LEU A O 1
ATOM 774 N N . LYS A 1 96 ? 0.991 6.592 4.286 1.00 90.38 96 LYS A N 1
ATOM 775 C CA . LYS A 1 96 ? 2.029 5.954 3.466 1.00 90.38 96 LYS A CA 1
ATOM 776 C C . LYS A 1 96 ? 1.406 5.153 2.333 1.00 90.38 96 LYS A C 1
ATOM 778 O O . LYS A 1 96 ? 1.770 5.366 1.180 1.00 90.38 96 LYS A O 1
ATOM 783 N N . PHE A 1 97 ? 0.448 4.285 2.654 1.00 93.69 97 PHE A N 1
ATOM 784 C CA . PHE A 1 97 ? -0.273 3.498 1.660 1.00 93.69 97 PHE A CA 1
ATOM 785 C C . PHE A 1 97 ? -0.868 4.385 0.565 1.00 93.69 97 PHE A C 1
ATOM 787 O O . PHE A 1 97 ? -0.578 4.182 -0.613 1.00 93.69 97 PHE A O 1
ATOM 794 N N . GLU A 1 98 ? -1.651 5.390 0.968 1.00 91.12 98 GLU A N 1
ATOM 795 C CA . GLU A 1 98 ? -2.312 6.320 0.056 1.00 91.12 98 GLU A CA 1
ATOM 796 C C . GLU A 1 98 ? -1.280 7.008 -0.837 1.00 91.12 98 GLU A C 1
ATOM 798 O O . GLU A 1 98 ? -1.388 6.964 -2.056 1.00 91.12 98 GLU A O 1
ATOM 803 N N . THR A 1 99 ? -0.207 7.550 -0.261 1.00 87.75 99 THR A N 1
ATOM 804 C CA . THR A 1 99 ? 0.841 8.221 -1.039 1.00 87.75 99 THR A CA 1
ATOM 805 C C . THR A 1 99 ? 1.433 7.320 -2.123 1.00 87.75 99 THR A C 1
ATOM 807 O O . THR A 1 99 ? 1.559 7.745 -3.276 1.00 87.75 99 THR A O 1
ATOM 810 N N . PHE A 1 100 ? 1.784 6.078 -1.786 1.00 90.44 100 PHE A N 1
ATOM 811 C CA . PHE A 1 100 ? 2.402 5.174 -2.751 1.00 90.44 100 PHE A CA 1
ATOM 812 C C . PHE A 1 100 ? 1.412 4.684 -3.814 1.00 90.44 100 PHE A C 1
ATOM 814 O O . PHE A 1 100 ? 1.771 4.634 -4.990 1.00 90.44 100 PHE A O 1
ATOM 821 N N . ILE A 1 101 ? 0.161 4.389 -3.452 1.00 92.31 101 ILE A N 1
ATOM 822 C CA . ILE A 1 101 ? -0.862 3.969 -4.421 1.00 92.31 101 ILE A CA 1
ATOM 823 C C . ILE A 1 101 ? -1.309 5.116 -5.324 1.00 92.31 101 ILE A C 1
ATOM 825 O O . ILE A 1 101 ? -1.422 4.921 -6.534 1.00 92.31 101 ILE A O 1
ATOM 829 N N . GLN A 1 102 ? -1.481 6.325 -4.793 1.00 88.38 102 GLN A N 1
ATOM 830 C CA . GLN A 1 102 ? -1.797 7.505 -5.600 1.00 88.38 102 GLN A CA 1
ATOM 831 C C . GLN A 1 102 ? -0.676 7.809 -6.602 1.00 88.38 102 GLN A C 1
ATOM 833 O O . GLN A 1 102 ? -0.958 8.221 -7.729 1.00 88.38 102 GLN A O 1
ATOM 838 N N . ALA A 1 103 ? 0.585 7.532 -6.247 1.00 86.88 103 ALA A N 1
ATOM 839 C CA . ALA A 1 103 ? 1.684 7.619 -7.202 1.00 86.88 103 ALA A CA 1
ATOM 840 C C . ALA A 1 103 ? 1.450 6.663 -8.381 1.00 86.88 103 ALA A C 1
ATOM 842 O O . ALA A 1 103 ? 1.597 7.078 -9.528 1.00 86.88 103 ALA A O 1
ATOM 843 N N . VAL A 1 104 ? 1.037 5.415 -8.121 1.00 90.25 104 VAL A N 1
ATOM 844 C CA . VAL A 1 104 ? 0.728 4.414 -9.163 1.00 90.25 104 VAL A CA 1
ATOM 845 C C . VAL A 1 104 ? -0.468 4.828 -10.022 1.00 90.25 104 VAL A C 1
ATOM 847 O O . VAL A 1 104 ? -0.431 4.641 -11.237 1.00 90.25 104 VAL A O 1
ATOM 850 N N . ILE A 1 105 ? -1.512 5.406 -9.423 1.00 89.12 105 ILE A N 1
ATOM 851 C CA . ILE A 1 105 ? -2.727 5.824 -10.139 1.00 89.12 105 ILE A CA 1
ATOM 852 C C . ILE A 1 105 ? -2.430 6.983 -11.094 1.00 89.12 105 ILE A C 1
ATOM 854 O O . ILE A 1 105 ? -2.772 6.910 -12.273 1.00 89.12 105 ILE A O 1
ATOM 858 N N . TRP A 1 106 ? -1.796 8.048 -10.602 1.00 82.19 106 TRP A N 1
ATOM 859 C CA . TRP A 1 106 ? -1.682 9.304 -11.348 1.00 82.19 106 TRP A CA 1
ATOM 860 C C . TRP A 1 106 ? -0.335 9.499 -12.049 1.00 82.19 106 TRP A C 1
ATOM 862 O O . TRP A 1 106 ? -0.220 10.337 -12.942 1.00 82.19 106 TRP A O 1
ATOM 872 N N . GLY A 1 107 ? 0.697 8.754 -11.650 1.00 75.56 107 GLY A N 1
ATOM 873 C CA . GLY A 1 107 ? 2.086 9.085 -11.954 1.00 75.56 107 GLY A CA 1
ATOM 874 C C . GLY A 1 107 ? 2.569 10.269 -11.108 1.00 75.56 107 GLY A C 1
ATOM 875 O O . GLY A 1 107 ? 1.847 11.247 -10.889 1.00 75.56 107 GLY A O 1
ATOM 876 N N . GLY A 1 108 ? 3.818 10.203 -10.648 1.00 63.44 108 GLY A N 1
ATOM 877 C CA . GLY A 1 108 ? 4.414 11.218 -9.777 1.00 63.44 108 GLY A CA 1
ATOM 878 C C . GLY A 1 108 ? 4.613 12.589 -10.443 1.00 63.44 108 GLY A C 1
ATOM 879 O O . GLY A 1 108 ? 4.757 13.586 -9.740 1.00 63.44 108 GLY A O 1
ATOM 880 N N . GLU A 1 109 ? 4.622 12.658 -11.782 1.00 62.19 109 GLU A N 1
ATOM 881 C CA . GLU A 1 109 ? 4.760 13.912 -12.551 1.00 62.19 109 GLU A CA 1
ATOM 882 C C . GLU A 1 109 ? 3.431 14.663 -12.743 1.00 62.19 109 GLU A C 1
ATOM 884 O O . GLU A 1 109 ? 3.436 15.832 -13.138 1.00 62.19 109 GLU A O 1
ATOM 889 N N . SER A 1 110 ? 2.286 14.020 -12.494 1.00 63.03 110 SER A N 1
ATOM 890 C CA . SER A 1 110 ? 0.992 14.622 -12.812 1.00 63.03 110 SER A CA 1
ATOM 891 C C . SER A 1 110 ? 0.661 15.798 -11.889 1.00 63.03 110 SER A C 1
ATOM 893 O O . SER A 1 110 ? 0.899 15.777 -10.680 1.00 63.03 110 SER A O 1
ATOM 895 N N . GLU A 1 111 ? 0.046 16.838 -12.456 1.00 62.16 111 GLU A N 1
ATOM 896 C CA . GLU A 1 111 ? -0.474 17.963 -11.674 1.00 62.16 111 GLU A CA 1
ATOM 897 C C . GLU A 1 111 ? -1.520 17.490 -10.650 1.00 62.16 111 GLU A C 1
ATOM 899 O O . GLU A 1 111 ? -1.587 18.034 -9.551 1.00 62.16 111 GLU A O 1
ATOM 904 N N . ALA A 1 112 ? -2.271 16.432 -10.979 1.00 63.31 112 ALA A N 1
ATOM 905 C CA . ALA A 1 112 ? -3.192 15.762 -10.067 1.00 63.31 112 ALA A CA 1
ATOM 906 C C . ALA A 1 112 ? -2.475 15.215 -8.820 1.00 63.31 112 ALA A C 1
ATOM 908 O O . ALA A 1 112 ? -2.913 15.503 -7.711 1.00 63.31 112 ALA A O 1
ATOM 909 N N . PHE A 1 113 ? -1.338 14.527 -8.980 1.00 66.38 113 PHE A N 1
ATOM 910 C CA . PHE A 1 113 ? -0.535 14.017 -7.863 1.00 66.38 113 PHE A CA 1
ATOM 911 C C . PHE A 1 113 ? 0.152 15.137 -7.063 1.00 66.38 113 PHE A C 1
ATOM 913 O O . PHE A 1 113 ? 0.179 15.123 -5.834 1.00 66.38 113 PHE A O 1
ATOM 920 N N . ARG A 1 114 ? 0.675 16.169 -7.739 1.00 65.38 114 ARG A N 1
ATOM 921 C CA . ARG A 1 114 ? 1.289 17.322 -7.050 1.00 65.38 114 ARG A CA 1
ATOM 922 C C . ARG A 1 114 ? 0.265 18.133 -6.252 1.00 65.38 114 ARG A C 1
ATOM 924 O O . ARG A 1 114 ? 0.616 18.690 -5.214 1.00 65.38 114 ARG A O 1
ATOM 931 N N . LYS A 1 115 ? -0.985 18.200 -6.723 1.00 65.06 115 LYS A N 1
ATOM 932 C CA . LYS A 1 115 ? -2.103 18.842 -6.015 1.00 65.06 115 LYS A CA 1
ATOM 933 C C . LYS A 1 115 ? -2.726 17.950 -4.945 1.00 65.06 115 LYS A C 1
ATOM 935 O O . LYS A 1 115 ? -3.260 18.500 -3.986 1.00 65.06 115 LYS A O 1
ATOM 940 N N . SER A 1 116 ? -2.668 16.622 -5.084 1.00 58.72 116 SER A N 1
ATOM 941 C CA . SER A 1 116 ? -3.293 15.708 -4.123 1.00 58.72 116 SER A CA 1
ATOM 942 C C . SER A 1 116 ? -2.613 15.757 -2.757 1.00 58.72 116 SER A C 1
ATOM 944 O O . SER A 1 116 ? -3.303 15.600 -1.757 1.00 58.72 116 SER A O 1
ATOM 946 N N . SER A 1 117 ? -1.303 16.045 -2.682 1.00 56.25 117 SER A N 1
ATOM 947 C CA . SER A 1 117 ? -0.642 16.459 -1.433 1.00 56.25 117 SER A CA 1
ATOM 948 C C . SER A 1 117 ? 0.840 16.818 -1.658 1.00 56.25 117 SER A C 1
ATOM 950 O O . SER A 1 117 ? 1.633 15.995 -2.115 1.00 56.25 117 SER A O 1
ATOM 952 N N . TYR A 1 118 ? 1.256 18.035 -1.278 1.00 57.44 118 TYR A N 1
ATOM 953 C CA . TYR A 1 118 ? 2.676 18.441 -1.258 1.00 57.44 118 TYR A CA 1
ATOM 954 C C . TYR A 1 118 ? 3.532 17.501 -0.382 1.00 57.44 118 TYR A C 1
ATOM 956 O O . TYR A 1 118 ? 4.678 17.197 -0.716 1.00 57.44 118 TYR A O 1
ATOM 964 N N . ASN A 1 119 ? 2.943 16.962 0.692 1.00 64.88 119 ASN A N 1
ATOM 965 C CA . ASN A 1 119 ? 3.591 16.005 1.591 1.00 64.88 119 ASN A CA 1
ATOM 966 C C . ASN A 1 119 ? 3.835 14.640 0.933 1.00 64.88 119 ASN A C 1
ATOM 968 O O . ASN A 1 119 ? 4.790 13.961 1.291 1.00 64.88 119 ASN A O 1
ATOM 972 N N . SER A 1 120 ? 3.024 14.245 -0.048 1.00 69.12 120 SER A N 1
ATOM 973 C CA . SER A 1 120 ? 3.146 12.954 -0.731 1.00 69.12 120 SER A CA 1
ATOM 974 C C . SER A 1 120 ? 4.374 12.922 -1.637 1.00 69.12 120 SER A C 1
ATOM 976 O O . SER A 1 120 ? 5.091 11.926 -1.665 1.00 69.12 120 SER A O 1
ATOM 978 N N . PHE A 1 121 ? 4.690 14.033 -2.309 1.00 66.19 121 PHE A N 1
ATOM 979 C CA . PHE A 1 121 ? 5.928 14.150 -3.084 1.00 66.19 121 PHE A CA 1
ATOM 980 C C . PHE A 1 121 ? 7.178 14.124 -2.191 1.00 66.19 121 PHE A C 1
ATOM 982 O O . PHE A 1 121 ? 8.138 13.417 -2.499 1.00 66.19 121 PHE A O 1
ATOM 989 N N . LEU A 1 122 ? 7.160 14.858 -1.071 1.00 68.44 122 LEU A N 1
ATOM 990 C CA . LEU A 1 122 ? 8.258 14.838 -0.099 1.00 68.44 122 LEU A CA 1
ATOM 991 C C . LEU A 1 122 ? 8.459 13.441 0.488 1.00 68.44 122 LEU A C 1
ATOM 993 O O . LEU A 1 122 ? 9.581 12.947 0.505 1.00 68.44 122 LEU A O 1
ATOM 997 N N . LEU A 1 123 ? 7.372 12.763 0.859 1.00 73.44 123 LEU A N 1
ATOM 998 C CA . LEU A 1 123 ? 7.431 11.409 1.392 1.00 73.44 123 LEU A CA 1
ATOM 999 C C . LEU A 1 123 ? 8.033 10.424 0.382 1.00 73.44 123 LEU A C 1
ATOM 1001 O O . LEU A 1 123 ? 8.900 9.644 0.760 1.00 73.44 123 LEU A O 1
ATOM 1005 N N . LEU A 1 124 ? 7.651 10.483 -0.902 1.00 71.56 124 LEU A N 1
ATOM 1006 C CA . LEU A 1 124 ? 8.267 9.651 -1.947 1.00 71.56 124 LEU A CA 1
ATOM 1007 C C . LEU A 1 124 ? 9.782 9.891 -2.083 1.00 71.56 124 LEU A C 1
ATOM 1009 O O . LEU A 1 124 ? 10.536 8.951 -2.355 1.00 71.56 124 LEU A O 1
ATOM 1013 N N . ARG A 1 125 ? 10.226 11.142 -1.910 1.00 69.50 125 ARG A N 1
ATOM 1014 C CA . ARG A 1 125 ? 11.640 11.532 -1.975 1.00 69.50 125 ARG A CA 1
ATOM 1015 C C . ARG A 1 125 ? 12.418 11.054 -0.751 1.00 69.50 125 ARG A C 1
ATOM 1017 O O . ARG A 1 125 ? 13.482 10.457 -0.912 1.00 69.50 125 ARG A O 1
ATOM 1024 N N . ASP A 1 126 ? 11.886 11.277 0.446 1.00 77.31 126 ASP A N 1
ATOM 1025 C CA . ASP A 1 126 ? 12.505 10.872 1.715 1.00 77.31 126 ASP A CA 1
ATOM 1026 C C . ASP A 1 126 ? 12.635 9.348 1.803 1.00 77.31 126 ASP A C 1
ATOM 1028 O O . ASP A 1 126 ? 13.650 8.804 2.239 1.00 77.31 126 ASP A O 1
ATOM 1032 N N . GLU A 1 127 ? 11.630 8.648 1.284 1.00 77.12 127 GLU A N 1
ATOM 1033 C CA . GLU A 1 127 ? 11.589 7.196 1.169 1.00 77.12 127 GLU A CA 1
ATOM 1034 C C . GLU A 1 127 ? 12.405 6.675 -0.035 1.00 77.12 127 GLU A C 1
ATOM 1036 O O . GLU A 1 127 ? 12.391 5.474 -0.299 1.00 77.12 127 GLU A O 1
ATOM 1041 N N . LYS A 1 128 ? 13.138 7.536 -0.757 1.00 72.94 128 LYS A N 1
ATOM 1042 C CA . LYS A 1 128 ? 14.022 7.194 -1.893 1.00 72.94 128 LYS A CA 1
ATOM 1043 C C . LYS A 1 128 ? 13.345 6.398 -3.019 1.00 72.94 128 LYS A C 1
ATOM 1045 O O . LYS A 1 128 ? 14.026 5.708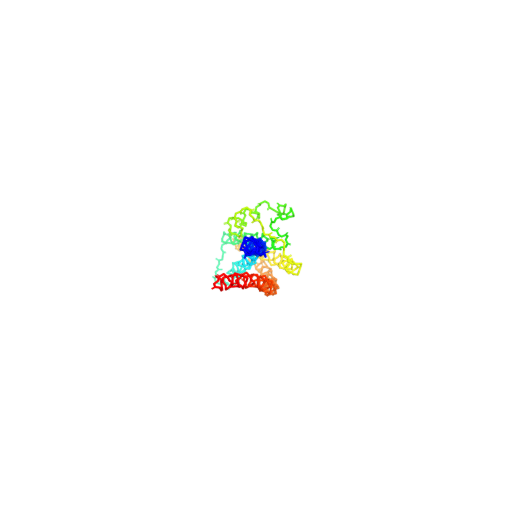 -3.775 1.00 72.94 128 LYS A O 1
ATOM 1050 N N . VAL A 1 129 ? 12.020 6.499 -3.142 1.00 67.00 129 VAL A N 1
ATOM 1051 C CA . VAL A 1 129 ? 11.259 5.878 -4.241 1.00 67.00 129 VAL A CA 1
ATOM 1052 C C . VAL A 1 129 ? 11.528 6.616 -5.547 1.00 67.00 129 VAL A C 1
ATOM 1054 O O . VAL A 1 129 ? 11.647 6.007 -6.608 1.00 67.00 129 VAL A O 1
ATOM 1057 N N . LEU A 1 130 ? 11.677 7.937 -5.458 1.00 65.38 130 LEU A N 1
ATOM 1058 C CA . LEU A 1 130 ? 12.129 8.773 -6.560 1.00 65.38 130 LEU A CA 1
ATOM 1059 C C . LEU A 1 130 ? 13.643 8.979 -6.451 1.00 65.38 130 LEU A C 1
ATOM 1061 O O . LEU A 1 130 ? 14.155 9.358 -5.396 1.00 65.38 130 LEU A O 1
ATOM 1065 N N . GLN A 1 131 ? 14.369 8.742 -7.545 1.00 62.41 131 GLN A N 1
ATOM 1066 C CA . GLN A 1 131 ? 15.785 9.092 -7.636 1.00 62.41 131 GLN A CA 1
ATOM 1067 C C . GLN A 1 131 ? 15.932 10.494 -8.242 1.00 62.41 131 GLN A C 1
ATOM 1069 O O . GLN A 1 131 ? 15.662 10.708 -9.423 1.00 62.41 131 GLN A O 1
ATOM 1074 N N . GLY A 1 132 ? 16.381 11.451 -7.425 1.00 58.75 132 GLY A N 1
ATOM 1075 C CA . GLY A 1 132 ? 16.544 12.853 -7.827 1.00 58.75 132 GLY A CA 1
ATOM 1076 C C . GLY A 1 132 ? 15.213 13.604 -7.925 1.00 58.75 132 GLY A C 1
ATOM 1077 O O . GLY A 1 132 ? 14.285 13.325 -7.171 1.00 58.75 132 GLY A O 1
ATOM 1078 N N . ASP A 1 133 ? 15.123 14.557 -8.854 1.00 54.22 133 ASP A N 1
ATOM 1079 C CA . ASP A 1 133 ? 13.899 15.336 -9.112 1.00 54.22 133 ASP A CA 1
ATOM 1080 C C . ASP A 1 133 ? 12.944 14.643 -10.102 1.00 54.22 133 ASP A C 1
ATOM 1082 O O . ASP A 1 133 ? 11.972 15.247 -10.557 1.00 54.22 133 ASP A O 1
ATOM 1086 N N . VAL A 1 134 ? 13.227 13.394 -10.490 1.00 53.91 134 VAL A N 1
ATOM 1087 C CA . VAL A 1 134 ? 12.463 12.717 -11.538 1.00 53.91 134 VAL A CA 1
ATOM 1088 C C . VAL A 1 134 ? 11.309 11.939 -10.935 1.00 53.91 134 VAL A C 1
ATOM 1090 O O . VAL A 1 134 ? 11.514 11.075 -10.083 1.00 53.91 134 VAL A O 1
ATOM 1093 N N . ALA A 1 135 ? 10.094 12.247 -11.380 1.00 64.69 135 ALA A N 1
ATOM 1094 C CA . ALA A 1 135 ? 8.902 11.611 -10.855 1.00 64.69 135 ALA A CA 1
ATOM 1095 C C . ALA A 1 135 ? 8.435 10.450 -11.748 1.00 64.69 135 ALA A C 1
ATOM 1097 O O . ALA A 1 135 ? 8.795 10.339 -12.921 1.00 64.69 135 ALA A O 1
ATOM 1098 N N . MET A 1 136 ? 7.684 9.524 -11.152 1.00 74.00 136 MET A N 1
ATOM 1099 C CA . MET A 1 136 ? 7.252 8.307 -11.834 1.00 74.00 136 MET A CA 1
ATOM 1100 C C . MET A 1 136 ? 6.329 8.635 -13.013 1.00 74.00 136 MET A C 1
ATOM 1102 O O . MET A 1 136 ? 5.359 9.381 -12.853 1.00 74.00 136 MET A O 1
ATOM 1106 N N . LYS A 1 137 ? 6.592 8.042 -14.180 1.00 77.31 137 LYS A N 1
ATOM 1107 C CA . LYS A 1 137 ? 5.709 8.170 -15.346 1.00 77.31 137 LYS A CA 1
ATOM 1108 C C . LYS A 1 137 ? 4.385 7.434 -15.151 1.00 77.31 137 LYS A C 1
ATOM 1110 O O . LYS A 1 137 ? 4.292 6.475 -14.391 1.00 77.31 137 LYS A O 1
ATOM 1115 N N . ALA A 1 138 ? 3.364 7.869 -15.888 1.00 77.81 138 ALA A N 1
ATOM 1116 C CA . ALA A 1 138 ? 2.074 7.192 -15.919 1.00 77.81 138 ALA A CA 1
ATOM 1117 C C . ALA A 1 138 ? 2.218 5.744 -16.419 1.00 77.81 138 ALA A C 1
ATOM 1119 O O . ALA A 1 138 ? 2.898 5.476 -17.412 1.00 77.81 138 ALA A O 1
ATOM 1120 N N . VAL A 1 139 ? 1.550 4.822 -15.730 1.00 85.88 139 VAL A N 1
ATOM 1121 C CA . VAL A 1 139 ? 1.537 3.387 -16.047 1.00 85.88 139 VAL A CA 1
ATOM 1122 C C . VAL A 1 139 ? 0.317 3.022 -16.901 1.00 85.88 139 VAL A C 1
ATOM 1124 O O . VAL A 1 139 ? -0.636 3.800 -16.958 1.00 85.88 139 VAL A O 1
ATOM 1127 N N . PRO A 1 140 ? 0.292 1.851 -17.562 1.00 89.00 140 PRO A N 1
ATOM 1128 C CA . PRO A 1 140 ? -0.873 1.390 -18.315 1.00 89.00 140 PRO A CA 1
ATOM 1129 C C . PRO A 1 140 ? -2.196 1.408 -17.520 1.00 89.00 140 PRO A C 1
ATOM 1131 O O . PRO A 1 140 ? -2.239 1.096 -16.329 1.00 89.00 140 PRO A O 1
ATOM 1134 N N . ASN A 1 141 ? -3.312 1.710 -18.199 1.00 89.69 141 ASN A N 1
ATOM 1135 C CA . ASN A 1 141 ? -4.643 1.875 -17.583 1.00 89.69 141 ASN A CA 1
ATOM 1136 C C . ASN A 1 141 ? -5.123 0.664 -16.764 1.00 89.69 141 ASN A C 1
ATOM 1138 O O . ASN A 1 141 ? -5.908 0.813 -15.831 1.00 89.69 141 ASN A O 1
ATOM 1142 N N . ASN A 1 142 ? -4.713 -0.551 -17.124 1.00 92.19 142 ASN A N 1
ATOM 1143 C CA . ASN A 1 142 ? -5.047 -1.760 -16.370 1.00 92.19 142 ASN A CA 1
ATOM 1144 C C . ASN A 1 142 ? -4.369 -1.787 -14.987 1.00 92.19 142 ASN A C 1
ATOM 1146 O O . ASN A 1 142 ? -5.021 -2.176 -14.022 1.00 92.19 142 ASN A O 1
ATOM 1150 N N . ILE A 1 143 ? -3.117 -1.329 -14.882 1.00 93.88 143 ILE A N 1
ATOM 1151 C CA . ILE A 1 143 ? -2.385 -1.178 -13.616 1.00 93.88 143 ILE A CA 1
ATOM 1152 C C . ILE A 1 143 ? -3.017 -0.052 -12.789 1.00 93.88 143 ILE A C 1
ATOM 1154 O O . ILE A 1 143 ? -3.320 -0.265 -11.619 1.00 93.88 143 ILE A O 1
ATOM 1158 N N . GLN A 1 144 ? -3.333 1.094 -13.406 1.00 92.75 144 GLN A N 1
ATOM 1159 C CA . GLN A 1 144 ? -4.015 2.200 -12.712 1.00 92.75 144 GLN A CA 1
ATOM 1160 C C . GLN A 1 144 ? -5.369 1.772 -12.125 1.00 92.75 144 GLN A C 1
ATOM 1162 O O . GLN A 1 144 ? -5.682 2.083 -10.979 1.00 92.75 144 GLN A O 1
ATOM 1167 N N . LYS A 1 145 ? -6.176 1.014 -12.883 1.00 94.31 145 LYS A N 1
ATOM 1168 C CA . LYS A 1 145 ? -7.474 0.500 -12.410 1.00 94.31 145 LYS A CA 1
ATOM 1169 C C . LYS A 1 145 ? -7.331 -0.455 -11.227 1.00 94.31 145 LYS A C 1
ATOM 1171 O O . LYS A 1 145 ? -8.180 -0.437 -10.341 1.00 94.31 145 LYS A O 1
ATOM 1176 N N . LEU A 1 146 ? -6.302 -1.303 -11.224 1.00 96.69 146 LEU A N 1
ATOM 1177 C CA . LEU A 1 146 ? -6.018 -2.185 -10.092 1.00 96.69 146 LEU A CA 1
ATOM 1178 C C . LEU A 1 146 ? -5.565 -1.374 -8.874 1.00 96.69 146 LEU A C 1
ATOM 1180 O O . LEU A 1 146 ? -6.121 -1.560 -7.799 1.00 96.69 146 LEU A O 1
ATOM 1184 N N . ALA A 1 147 ? -4.670 -0.402 -9.053 1.00 94.88 147 ALA A N 1
ATOM 1185 C CA . ALA A 1 147 ? -4.260 0.504 -7.982 1.00 94.88 147 ALA A CA 1
ATOM 1186 C C . ALA A 1 147 ? -5.452 1.279 -7.386 1.00 94.88 147 ALA A C 1
ATOM 1188 O O . ALA A 1 147 ? -5.595 1.336 -6.170 1.00 94.88 147 ALA A O 1
ATOM 1189 N N . GLY A 1 148 ? -6.380 1.769 -8.215 1.00 94.62 148 GLY A N 1
ATOM 1190 C CA . GLY A 1 148 ? -7.613 2.412 -7.743 1.00 94.62 148 GLY A CA 1
ATOM 1191 C C . GLY A 1 148 ? -8.550 1.474 -6.968 1.00 94.62 148 GLY A C 1
ATOM 1192 O O . GLY A 1 148 ? -9.215 1.900 -6.027 1.00 94.62 148 GLY A O 1
ATOM 1193 N N . LYS A 1 149 ? -8.596 0.179 -7.309 1.00 97.31 149 LYS A N 1
ATOM 1194 C CA . LYS A 1 149 ? -9.318 -0.817 -6.496 1.00 97.31 149 LYS A CA 1
ATOM 1195 C C . LYS A 1 149 ? -8.625 -1.063 -5.156 1.00 97.31 149 LYS A C 1
ATOM 1197 O O . LYS A 1 149 ? -9.317 -1.189 -4.149 1.00 97.31 149 LYS A O 1
ATOM 1202 N N . ALA A 1 150 ? -7.292 -1.131 -5.147 1.00 97.50 150 ALA A N 1
ATOM 1203 C CA . ALA A 1 150 ? -6.513 -1.282 -3.921 1.00 97.50 150 ALA A CA 1
ATOM 1204 C C . ALA A 1 150 ? -6.737 -0.088 -2.984 1.00 97.50 150 ALA A C 1
ATOM 1206 O O . ALA A 1 150 ? -6.991 -0.298 -1.805 1.00 97.50 150 ALA A O 1
ATOM 1207 N N . ASP A 1 151 ? -6.739 1.136 -3.521 1.00 96.50 151 ASP A N 1
ATOM 1208 C CA . ASP A 1 151 ? -7.058 2.371 -2.792 1.00 96.50 151 ASP A CA 1
ATOM 1209 C C . ASP A 1 151 ? -8.437 2.300 -2.119 1.00 96.50 151 ASP A C 1
ATOM 1211 O O . ASP A 1 151 ? -8.569 2.481 -0.908 1.00 96.50 151 ASP A O 1
ATOM 1215 N N . LEU A 1 152 ? -9.467 1.922 -2.886 1.00 97.19 152 LEU A N 1
ATOM 1216 C CA . LEU A 1 152 ? -10.835 1.789 -2.386 1.00 97.19 152 LEU A CA 1
ATOM 1217 C C . LEU A 1 152 ? -10.951 0.753 -1.254 1.00 97.19 152 LEU A C 1
ATOM 1219 O O . LEU A 1 152 ? -11.588 1.010 -0.230 1.00 97.19 152 LEU A O 1
ATOM 1223 N N . TYR A 1 153 ? -10.376 -0.438 -1.438 1.00 98.00 153 TYR A N 1
ATOM 1224 C CA . TYR A 1 153 ? -10.452 -1.497 -0.430 1.00 98.00 153 TYR A CA 1
ATOM 1225 C C . TYR A 1 153 ? -9.612 -1.171 0.800 1.00 98.00 153 TYR A C 1
ATOM 1227 O O . TYR A 1 153 ? -10.072 -1.395 1.921 1.00 98.00 153 TYR A O 1
ATOM 1235 N N . PHE A 1 154 ? -8.447 -0.553 0.614 1.00 97.19 154 PHE A N 1
ATOM 1236 C CA . PHE A 1 154 ? -7.626 -0.085 1.715 1.00 97.19 154 PHE A CA 1
ATOM 1237 C C . PHE A 1 154 ? -8.330 0.996 2.537 1.00 97.19 154 PHE A C 1
ATOM 1239 O O . PHE A 1 154 ? -8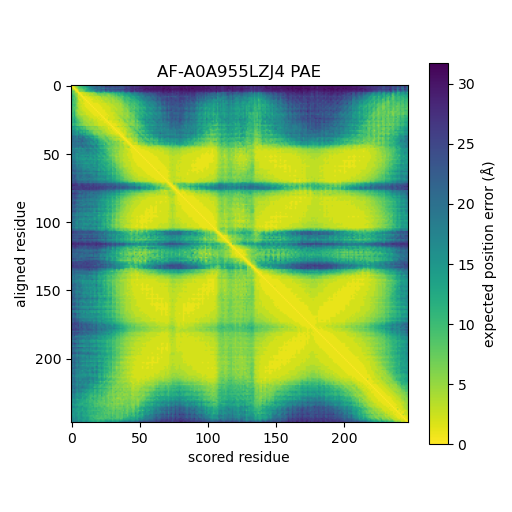.279 0.940 3.762 1.00 97.19 154 PHE A O 1
ATOM 1246 N N . ALA A 1 155 ? -9.048 1.928 1.904 1.00 96.12 155 ALA A N 1
ATOM 1247 C CA . ALA A 1 155 ? -9.869 2.906 2.617 1.00 96.12 155 ALA A CA 1
ATOM 1248 C C . ALA A 1 155 ? -10.935 2.223 3.496 1.00 96.12 155 ALA A C 1
ATOM 1250 O O . ALA A 1 155 ? -11.172 2.628 4.636 1.00 96.12 155 ALA A O 1
ATOM 1251 N N . GLY A 1 156 ? -11.535 1.133 3.003 1.00 96.50 156 GLY A N 1
ATOM 1252 C CA . GLY A 1 156 ? -12.421 0.277 3.793 1.00 96.50 156 GLY A CA 1
ATOM 1253 C C . GLY A 1 156 ? -11.710 -0.364 4.990 1.00 96.50 156 GLY A C 1
ATOM 1254 O O . GLY A 1 156 ? -12.240 -0.356 6.104 1.00 96.50 156 GLY A O 1
ATOM 1255 N N . PHE A 1 157 ? -10.497 -0.879 4.795 1.00 98.12 157 PHE A N 1
ATOM 1256 C CA . PHE A 1 15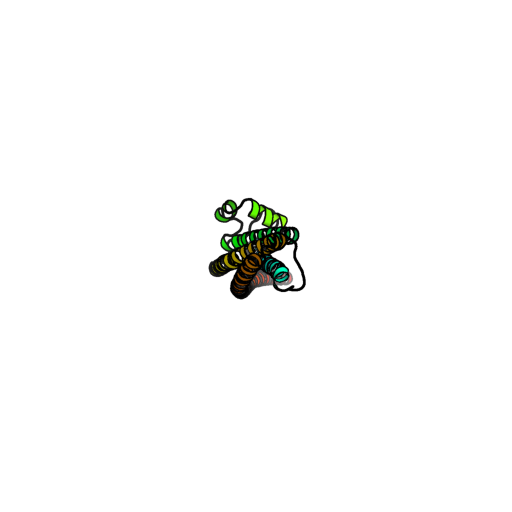7 ? -9.672 -1.420 5.875 1.00 98.12 157 PHE A CA 1
ATOM 1257 C C . PHE A 1 157 ? -9.321 -0.351 6.921 1.00 98.12 157 PHE A C 1
ATOM 1259 O O . PHE A 1 157 ? -9.648 -0.534 8.096 1.00 98.12 157 PHE A O 1
ATOM 1266 N N . SER A 1 158 ? -8.705 0.762 6.516 1.00 97.44 158 SER A N 1
ATOM 1267 C CA . SER A 1 158 ? -8.188 1.794 7.418 1.00 97.44 158 SER A CA 1
ATOM 1268 C C . SER A 1 158 ? -9.299 2.455 8.227 1.00 97.44 158 SER A C 1
ATOM 1270 O O . SER A 1 158 ? -9.166 2.610 9.441 1.00 97.44 158 SER A O 1
ATOM 1272 N N . GLN A 1 159 ? -10.445 2.748 7.602 1.00 97.81 159 GLN A N 1
ATOM 1273 C CA . GLN A 1 159 ? -11.588 3.333 8.295 1.00 97.81 159 GLN A CA 1
ATOM 1274 C C . GLN A 1 159 ? -12.142 2.398 9.378 1.00 97.81 159 GLN A C 1
ATOM 1276 O O . GLN A 1 159 ? -12.459 2.849 10.480 1.00 97.81 159 GLN A O 1
ATOM 1281 N N . ASN A 1 160 ? -12.280 1.101 9.083 1.00 98.12 160 ASN A N 1
ATOM 1282 C CA . ASN A 1 160 ? -12.769 0.136 10.068 1.00 98.12 160 ASN A CA 1
ATOM 1283 C C . ASN A 1 160 ? -11.720 -0.141 11.156 1.00 98.12 160 ASN A C 1
ATOM 1285 O O . ASN A 1 160 ? -12.090 -0.257 12.320 1.00 98.12 160 ASN A O 1
ATOM 1289 N N . ALA A 1 161 ? -10.431 -0.188 10.807 1.00 97.94 161 ALA A N 1
ATOM 1290 C CA . ALA A 1 161 ? -9.330 -0.378 11.750 1.00 97.94 161 ALA A CA 1
ATOM 1291 C C . ALA A 1 161 ? -9.235 0.769 12.769 1.00 97.94 161 ALA A C 1
ATOM 1293 O O . ALA A 1 161 ? -9.200 0.520 13.972 1.00 97.94 161 ALA A O 1
ATOM 1294 N N . ILE A 1 162 ? -9.264 2.021 12.299 1.00 97.81 162 ILE A N 1
ATOM 1295 C CA . ILE A 1 162 ? -9.223 3.209 13.164 1.00 97.81 162 ILE A CA 1
ATOM 1296 C C . ILE A 1 162 ? -10.437 3.227 14.095 1.00 97.81 162 ILE A C 1
ATOM 1298 O O . ILE A 1 162 ? -10.274 3.326 15.308 1.00 97.81 162 ILE A O 1
ATOM 1302 N N . LYS A 1 163 ? -11.650 3.027 13.559 1.00 98.25 163 LYS A N 1
ATOM 1303 C CA . LYS A 1 163 ? -12.866 2.974 14.384 1.00 98.25 163 LYS A CA 1
ATOM 1304 C C . LYS A 1 163 ? -12.836 1.827 15.396 1.00 98.25 163 LYS A C 1
ATOM 1306 O O . LYS A 1 163 ? -13.354 1.987 16.496 1.00 98.25 163 LYS A O 1
ATOM 1311 N N . ALA A 1 164 ? -12.266 0.673 15.043 1.00 97.81 164 ALA A N 1
ATOM 1312 C CA . ALA A 1 164 ? -12.118 -0.444 15.973 1.00 97.81 164 ALA A CA 1
ATOM 1313 C C . ALA A 1 164 ? -11.217 -0.056 17.154 1.00 97.81 164 ALA A C 1
ATOM 1315 O O . ALA A 1 164 ? -11.599 -0.271 18.302 1.00 97.81 164 ALA A O 1
ATOM 1316 N N . LEU A 1 165 ? -10.066 0.562 16.878 1.00 97.00 165 LEU A N 1
ATOM 1317 C CA . LEU A 1 165 ? -9.134 1.032 17.905 1.00 97.00 165 LEU A CA 1
ATOM 1318 C C . LEU A 1 165 ? -9.747 2.127 18.791 1.00 97.00 165 LEU A C 1
ATOM 1320 O O . LEU A 1 165 ? -9.650 2.029 20.008 1.00 97.00 165 LEU A O 1
ATOM 1324 N N . GLU A 1 166 ? -10.443 3.113 18.215 1.00 97.38 166 GLU A N 1
ATOM 1325 C CA . GLU A 1 166 ? -11.145 4.169 18.970 1.00 97.38 166 GLU A CA 1
ATOM 1326 C C . GLU A 1 166 ? -12.209 3.587 19.914 1.00 97.38 166 GLU A C 1
ATOM 1328 O O . GLU A 1 166 ? -12.330 3.985 21.072 1.00 97.38 166 GLU A O 1
ATOM 1333 N N . ARG A 1 167 ? -12.982 2.606 19.432 1.00 97.19 167 ARG A N 1
ATOM 1334 C CA . ARG A 1 167 ? -14.000 1.910 20.232 1.00 97.19 167 ARG A CA 1
ATOM 1335 C C . ARG A 1 167 ? -13.369 1.086 21.348 1.00 97.19 167 ARG A C 1
ATOM 1337 O O . ARG A 1 167 ? -13.862 1.098 22.474 1.00 97.19 167 ARG A O 1
ATOM 1344 N N . TYR A 1 168 ? -12.262 0.410 21.057 1.00 96.06 168 TYR A N 1
ATOM 1345 C CA . TYR A 1 168 ? -11.532 -0.352 22.062 1.00 96.06 168 TYR A CA 1
ATOM 1346 C C . TYR A 1 168 ? -10.922 0.567 23.127 1.00 96.06 168 TYR A C 1
ATOM 1348 O O . TYR A 1 168 ? -11.071 0.298 24.315 1.00 96.06 168 TYR A O 1
ATOM 1356 N N . GLN A 1 169 ? -10.354 1.708 22.733 1.00 96.12 169 GLN A N 1
ATOM 1357 C CA . GLN A 1 169 ? -9.865 2.730 23.660 1.00 96.12 169 GLN A CA 1
ATOM 1358 C C . GLN A 1 169 ? -10.973 3.242 24.581 1.00 96.12 169 GLN A C 1
ATOM 1360 O O . GLN A 1 169 ? -10.825 3.209 25.800 1.00 96.12 169 GLN A O 1
ATOM 1365 N N . LYS A 1 170 ? -12.131 3.595 24.015 1.00 96.25 170 LYS A N 1
ATOM 1366 C CA . LYS A 1 170 ? -13.298 3.995 24.805 1.00 96.25 170 LYS A CA 1
ATOM 1367 C C . LYS A 1 170 ? -13.723 2.912 25.802 1.00 96.25 170 LYS A C 1
ATOM 1369 O O . LYS A 1 170 ? -14.144 3.232 26.910 1.00 96.25 170 LYS A O 1
ATOM 1374 N N . SER A 1 171 ? -13.615 1.634 25.435 1.00 95.75 171 SER A N 1
ATOM 1375 C CA . SER A 1 171 ? -13.923 0.535 26.354 1.00 95.75 171 SER A CA 1
ATOM 1376 C C . SER A 1 171 ? -12.963 0.466 27.546 1.00 95.75 171 SER A C 1
ATOM 1378 O O . SER A 1 171 ? -13.411 0.197 28.660 1.00 95.75 171 SER A O 1
ATOM 1380 N N . VAL A 1 172 ? -11.676 0.766 27.333 1.00 94.19 172 VAL A N 1
ATOM 1381 C CA . VAL A 1 172 ? -10.666 0.845 28.398 1.00 94.19 172 VAL A CA 1
ATOM 1382 C C . VAL A 1 172 ? -10.996 1.996 29.346 1.00 94.19 172 VAL A C 1
ATOM 1384 O O . VAL A 1 172 ? -11.046 1.788 30.558 1.00 94.19 172 VAL A O 1
ATOM 1387 N N . ASP A 1 173 ? -11.317 3.173 28.808 1.00 94.12 173 ASP A N 1
ATOM 1388 C CA . ASP A 1 173 ? -11.672 4.343 29.618 1.00 94.12 173 ASP A CA 1
ATOM 1389 C C . ASP A 1 173 ? -12.948 4.088 30.450 1.00 94.12 173 ASP A C 1
ATOM 1391 O O . ASP A 1 173 ? -12.980 4.359 31.651 1.00 94.12 173 ASP A O 1
ATOM 1395 N N . LEU A 1 174 ? -13.985 3.486 29.850 1.00 95.19 174 LEU A N 1
ATOM 1396 C CA . LEU A 1 174 ? -15.220 3.098 30.549 1.00 95.19 174 LEU A CA 1
ATOM 1397 C C . LEU A 1 174 ? -14.969 2.057 31.644 1.00 95.19 174 LEU A C 1
ATOM 1399 O O . LEU A 1 174 ? -15.575 2.121 32.715 1.00 95.19 174 LEU A O 1
ATOM 1403 N N . HIS A 1 175 ? -14.065 1.106 31.400 1.00 92.75 175 HIS A N 1
ATOM 1404 C CA . HIS A 1 175 ? -13.680 0.121 32.404 1.00 92.75 175 HIS A CA 1
ATOM 1405 C C . HIS A 1 175 ? -13.010 0.788 33.611 1.00 92.75 175 HIS A C 1
ATOM 1407 O O . HIS A 1 175 ? -13.342 0.458 34.749 1.00 92.75 175 HIS A O 1
ATOM 1413 N N . MET A 1 176 ? -12.140 1.778 33.378 1.00 91.94 176 MET A N 1
ATOM 1414 C CA . MET A 1 176 ? -11.520 2.576 34.444 1.00 91.94 176 MET A CA 1
ATOM 1415 C C . MET A 1 176 ? -12.542 3.399 35.242 1.00 91.94 176 MET A C 1
ATOM 1417 O O . MET A 1 176 ? -12.349 3.616 36.436 1.00 91.94 176 MET A O 1
ATOM 1421 N N . MET A 1 177 ? -13.641 3.822 34.611 1.00 95.06 177 MET A N 1
ATOM 1422 C CA . MET A 1 177 ? -14.758 4.520 35.266 1.00 95.06 177 MET A CA 1
ATOM 1423 C C . MET A 1 177 ? -15.722 3.577 36.012 1.00 95.06 177 MET A C 1
ATOM 1425 O O . MET A 1 177 ? -16.658 4.043 36.658 1.00 95.06 177 MET A O 1
ATOM 1429 N N . GLY A 1 178 ? -15.514 2.257 35.943 1.00 95.38 178 GLY A N 1
ATOM 1430 C CA . GLY A 1 178 ? -16.386 1.255 36.564 1.00 95.38 178 GLY A CA 1
ATOM 1431 C C . GLY A 1 178 ? -17.639 0.903 35.750 1.00 95.38 178 GLY A C 1
ATOM 1432 O O . GLY A 1 178 ? -18.468 0.118 36.211 1.00 95.38 178 GLY A O 1
ATOM 1433 N N . GLU A 1 179 ? -17.780 1.413 34.523 1.00 96.50 179 GLU A N 1
ATOM 1434 C CA . GLU A 1 179 ? -18.934 1.168 33.649 1.00 96.50 179 GLU A CA 1
ATOM 1435 C C . GLU A 1 179 ? -18.803 -0.148 32.858 1.00 96.50 179 GLU A C 1
ATOM 1437 O O . GLU A 1 179 ? -18.716 -0.164 31.627 1.00 96.50 179 GLU A O 1
ATOM 1442 N N . GLN A 1 180 ? -18.789 -1.287 33.559 1.00 93.75 180 GLN A N 1
ATOM 1443 C CA . GLN A 1 180 ? -18.472 -2.587 32.947 1.00 93.75 180 GLN A CA 1
ATOM 1444 C C . GLN A 1 180 ? -19.407 -2.999 31.797 1.00 93.75 180 GLN A C 1
ATOM 1446 O O . GLN A 1 180 ? -18.931 -3.519 30.788 1.00 93.75 180 GLN A O 1
ATOM 1451 N N . GLU A 1 181 ? -20.717 -2.758 31.909 1.00 95.62 181 GLU A N 1
ATOM 1452 C CA . GLU A 1 181 ? -21.673 -3.128 30.855 1.00 95.62 181 GLU A CA 1
ATOM 1453 C C . GLU A 1 181 ? -21.438 -2.318 29.568 1.00 95.62 181 GLU A C 1
ATOM 1455 O O . GLU A 1 181 ? -21.439 -2.865 28.463 1.00 95.62 181 GLU A O 1
ATOM 1460 N N . ASN A 1 182 ? -21.181 -1.013 29.702 1.00 95.62 182 ASN A N 1
ATOM 1461 C CA . ASN A 1 182 ? -20.897 -0.143 28.563 1.00 95.62 182 ASN A CA 1
ATOM 1462 C C . ASN A 1 182 ? -19.537 -0.475 27.938 1.00 95.62 182 ASN A C 1
ATOM 1464 O O . ASN A 1 182 ? -19.433 -0.530 26.712 1.00 95.62 182 ASN A O 1
ATOM 1468 N N . ALA A 1 183 ? -18.523 -0.783 28.753 1.00 94.44 183 ALA A N 1
ATOM 1469 C CA . ALA A 1 183 ? -17.224 -1.236 28.262 1.00 94.44 183 ALA A CA 1
ATOM 1470 C C . ALA A 1 183 ? -17.354 -2.507 27.401 1.00 94.44 183 ALA A C 1
ATOM 1472 O O . ALA A 1 183 ? -16.828 -2.557 26.290 1.00 94.44 183 ALA A O 1
ATOM 1473 N N . GLN A 1 184 ? -18.120 -3.510 27.849 1.00 94.94 184 GLN A N 1
ATOM 1474 C CA . GLN A 1 184 ? -18.340 -4.743 27.079 1.00 94.94 184 GLN A CA 1
ATOM 1475 C C . GLN A 1 184 ? -19.041 -4.493 25.735 1.00 94.94 184 GLN A C 1
ATOM 1477 O O . GLN A 1 184 ? -18.668 -5.101 24.727 1.00 94.94 184 GLN A O 1
ATOM 1482 N N . LYS A 1 185 ? -20.018 -3.575 25.693 1.00 96.94 185 LYS A N 1
ATOM 1483 C CA . LYS A 1 185 ? -20.685 -3.172 24.441 1.00 96.94 185 LYS A CA 1
ATOM 1484 C C . LYS A 1 185 ? -19.696 -2.560 23.448 1.00 96.94 185 LYS A C 1
ATOM 1486 O O . LYS A 1 185 ? -19.725 -2.902 22.266 1.00 96.94 185 LYS A O 1
ATOM 1491 N N . GLU A 1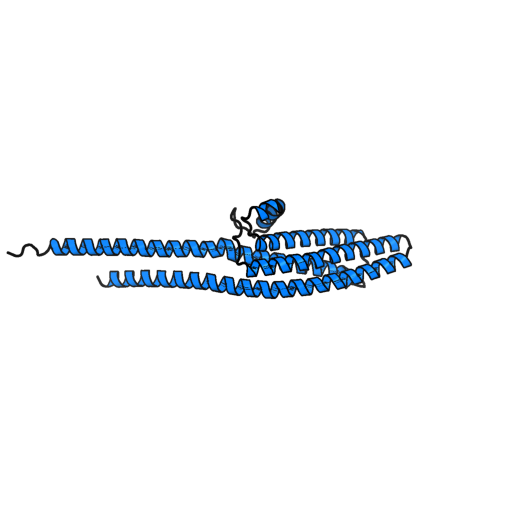 186 ? -18.799 -1.697 23.922 1.00 97.38 186 GLU A N 1
ATOM 1492 C CA . GLU A 1 186 ? -17.774 -1.077 23.076 1.00 97.38 186 GLU A CA 1
ATOM 1493 C C . GLU A 1 186 ? -16.730 -2.099 22.584 1.00 97.38 186 GLU A C 1
ATOM 1495 O O . GLU A 1 186 ? -16.369 -2.069 21.407 1.00 97.38 186 GLU A O 1
ATOM 1500 N N . VAL A 1 187 ? -16.320 -3.074 23.412 1.00 95.12 187 VAL A N 1
ATOM 1501 C CA . VAL A 1 187 ? -15.443 -4.187 22.977 1.00 95.12 187 VAL A CA 1
ATOM 1502 C C . VAL A 1 187 ? -16.102 -5.021 21.877 1.00 95.12 187 VAL A C 1
ATOM 1504 O O . VAL A 1 187 ? -15.454 -5.354 20.882 1.00 95.12 187 VAL A O 1
ATOM 1507 N N . ALA A 1 188 ? -17.383 -5.366 22.029 1.00 95.69 188 ALA A N 1
ATOM 1508 C CA . ALA A 1 188 ? -18.109 -6.139 21.024 1.00 95.69 188 ALA A CA 1
ATOM 1509 C C . ALA A 1 188 ? -18.171 -5.390 19.681 1.00 95.69 188 ALA A C 1
ATOM 1511 O O . ALA A 1 188 ? -17.825 -5.958 18.641 1.00 95.69 188 ALA A O 1
ATOM 1512 N N . ALA A 1 189 ? -18.513 -4.098 19.712 1.00 97.56 189 ALA A N 1
ATOM 1513 C CA . ALA A 1 189 ? -18.529 -3.244 18.525 1.00 97.56 189 ALA A CA 1
ATOM 1514 C C . ALA A 1 189 ? -17.135 -3.105 17.881 1.00 97.56 189 ALA A C 1
ATOM 1516 O O . ALA A 1 189 ? -17.006 -3.164 16.655 1.00 97.56 189 ALA A O 1
ATOM 1517 N N . ALA A 1 190 ? -16.079 -2.975 18.690 1.00 96.81 190 ALA A N 1
ATOM 1518 C CA . ALA A 1 190 ? -14.700 -2.935 18.213 1.00 96.81 190 ALA A CA 1
ATOM 1519 C C . ALA A 1 190 ? -14.304 -4.239 17.497 1.00 96.81 190 ALA A C 1
ATOM 1521 O O . ALA A 1 190 ? -13.772 -4.197 16.386 1.00 96.81 190 ALA A O 1
ATOM 1522 N N . LYS A 1 191 ? -14.635 -5.404 18.077 1.00 96.19 191 LYS A N 1
ATOM 1523 C CA . LYS A 1 191 ? -14.373 -6.721 17.468 1.00 96.19 191 LYS A CA 1
ATOM 1524 C C . LYS A 1 191 ? -15.116 -6.909 16.140 1.00 96.19 191 LYS A C 1
ATOM 1526 O O . LYS A 1 191 ? -14.571 -7.522 15.223 1.00 96.19 191 LYS A O 1
ATOM 1531 N N . GLU A 1 192 ? -16.334 -6.387 15.994 1.00 97.69 192 GLU A N 1
ATOM 1532 C CA . GLU A 1 192 ? -17.047 -6.413 14.707 1.00 97.69 192 GLU A CA 1
ATOM 1533 C C . GLU A 1 192 ? -16.351 -5.571 13.633 1.00 97.69 192 GLU A C 1
ATOM 1535 O O . GLU A 1 192 ? -16.208 -6.015 12.491 1.00 97.69 192 GLU A O 1
ATOM 1540 N N . LEU A 1 193 ? -15.895 -4.368 13.989 1.00 98.06 193 LEU A N 1
ATOM 1541 C CA . LEU A 1 193 ? -15.159 -3.488 13.081 1.00 98.06 193 LEU A CA 1
ATOM 1542 C C . LEU A 1 193 ? -13.805 -4.088 12.685 1.00 98.06 193 LEU A C 1
ATOM 1544 O O . LEU A 1 193 ? -13.451 -4.050 11.509 1.00 98.06 193 LEU A O 1
ATOM 1548 N N . TRP A 1 194 ? -13.095 -4.723 13.618 1.00 97.12 194 TRP A N 1
ATOM 1549 C CA . TRP A 1 194 ? -11.868 -5.470 13.325 1.00 97.12 194 TRP A CA 1
ATOM 1550 C C . TRP A 1 194 ? -12.108 -6.634 12.347 1.00 97.12 194 TRP A C 1
ATOM 1552 O O . TRP A 1 194 ? -11.370 -6.810 11.378 1.00 97.12 194 TRP A O 1
ATOM 1562 N N . LYS A 1 195 ? -13.194 -7.402 12.506 1.00 96.75 195 LYS A N 1
ATOM 1563 C CA . LYS A 1 195 ? -13.555 -8.442 11.523 1.00 96.75 195 LYS A CA 1
ATOM 1564 C C . LYS A 1 195 ? -13.825 -7.851 10.136 1.00 96.75 195 LYS A C 1
ATOM 1566 O O . LYS A 1 195 ? -13.395 -8.419 9.131 1.00 96.75 195 LYS A O 1
ATOM 1571 N N . LYS A 1 196 ? -14.516 -6.706 10.068 1.00 97.81 196 LYS A N 1
ATOM 1572 C CA . LYS A 1 196 ? -14.759 -5.988 8.806 1.00 97.81 196 LYS A CA 1
ATOM 1573 C C . LYS A 1 196 ? -13.464 -5.469 8.187 1.00 97.81 196 LYS A C 1
ATOM 1575 O O . LYS A 1 196 ? -13.303 -5.572 6.975 1.00 97.81 196 LYS A O 1
ATOM 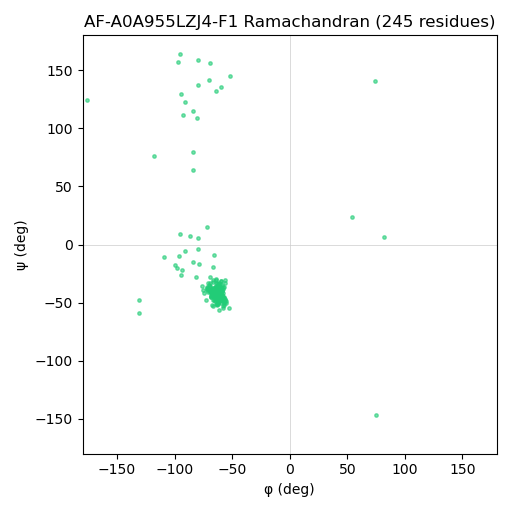1580 N N . SER A 1 197 ? -12.529 -4.954 8.985 1.00 97.31 197 SER A N 1
ATOM 1581 C CA . SER A 1 197 ? -11.242 -4.485 8.468 1.00 97.31 197 SER A CA 1
ATOM 1582 C C . SER A 1 197 ? -10.453 -5.639 7.836 1.00 97.31 197 SER A C 1
ATOM 1584 O O . SER A 1 197 ? -9.988 -5.493 6.709 1.00 97.31 197 SER A O 1
ATOM 1586 N N . ARG A 1 198 ? -10.420 -6.824 8.468 1.00 96.56 198 ARG A N 1
ATOM 1587 C CA . ARG A 1 198 ? -9.810 -8.041 7.894 1.00 96.56 198 ARG A CA 1
ATOM 1588 C C . ARG A 1 198 ? -10.444 -8.482 6.575 1.00 96.56 198 ARG A C 1
ATOM 1590 O O . ARG A 1 198 ? -9.737 -8.915 5.671 1.00 96.56 198 ARG A O 1
ATOM 1597 N N . TYR A 1 199 ? -11.762 -8.349 6.427 1.00 97.50 199 TYR A N 1
ATOM 1598 C CA . TYR A 1 199 ? -12.418 -8.610 5.143 1.00 97.50 199 TYR A CA 1
ATOM 1599 C C . TYR A 1 199 ? -11.855 -7.716 4.025 1.00 97.50 199 TYR A C 1
ATOM 1601 O O . TYR A 1 199 ? -11.532 -8.213 2.947 1.00 97.50 199 TYR A O 1
ATOM 1609 N N . TYR A 1 200 ? -11.678 -6.420 4.292 1.00 98.00 200 TYR A N 1
ATOM 1610 C CA . TYR A 1 200 ? -11.095 -5.488 3.325 1.00 98.00 200 TYR A CA 1
ATOM 1611 C C . TYR A 1 200 ? -9.608 -5.735 3.062 1.00 98.00 200 TYR A C 1
ATOM 1613 O O . TYR A 1 200 ? -9.172 -5.568 1.924 1.00 98.00 200 TYR A O 1
ATOM 1621 N N . VAL A 1 201 ? -8.841 -6.184 4.059 1.00 97.50 201 VAL A N 1
ATOM 1622 C CA . VAL A 1 201 ? -7.450 -6.626 3.856 1.00 97.50 201 VAL A CA 1
ATOM 1623 C C . VAL A 1 201 ? -7.399 -7.743 2.824 1.00 97.50 201 VAL A C 1
ATOM 1625 O O . VAL A 1 201 ? -6.726 -7.583 1.814 1.00 97.50 201 VAL A O 1
ATOM 1628 N N . ASN A 1 202 ? -8.199 -8.799 2.996 1.00 97.38 202 ASN A N 1
ATOM 1629 C CA . ASN A 1 202 ? -8.231 -9.920 2.052 1.00 97.38 202 ASN A CA 1
ATOM 1630 C C . ASN A 1 202 ? -8.605 -9.477 0.624 1.00 97.38 202 ASN A C 1
ATOM 1632 O O . ASN A 1 202 ? -8.139 -10.053 -0.356 1.00 97.38 202 ASN A O 1
ATOM 1636 N N . LEU A 1 203 ? -9.486 -8.478 0.478 1.00 97.88 203 LEU A N 1
ATOM 1637 C CA . LEU A 1 203 ? -9.801 -7.900 -0.832 1.00 97.88 203 LEU A CA 1
ATOM 1638 C C . LEU A 1 203 ? -8.625 -7.106 -1.407 1.00 97.88 203 LEU A C 1
ATOM 1640 O O . LEU A 1 203 ? -8.376 -7.175 -2.607 1.00 97.88 203 LEU A O 1
ATOM 1644 N N . THR A 1 204 ? -7.918 -6.360 -0.562 1.00 97.31 204 THR A N 1
ATOM 1645 C CA . THR A 1 204 ? -6.762 -5.548 -0.956 1.00 97.31 204 THR A CA 1
ATOM 1646 C C . THR A 1 204 ? -5.586 -6.438 -1.370 1.00 97.31 204 THR A C 1
ATOM 1648 O O . THR A 1 204 ? -4.993 -6.197 -2.415 1.00 97.31 204 THR A O 1
ATOM 1651 N N . GLU A 1 205 ? -5.303 -7.510 -0.623 1.00 97.25 205 GLU A N 1
ATOM 1652 C CA . GLU A 1 205 ? -4.254 -8.496 -0.932 1.00 97.25 205 GLU A CA 1
ATOM 1653 C C . GLU A 1 205 ? -4.490 -9.174 -2.285 1.00 97.25 205 GLU A C 1
ATOM 1655 O O . GLU A 1 205 ? -3.589 -9.207 -3.116 1.00 97.25 205 GLU A O 1
ATOM 1660 N N . LYS A 1 206 ? -5.726 -9.598 -2.580 1.00 97.44 206 LYS A N 1
ATOM 1661 C CA . LYS A 1 206 ? -6.075 -10.141 -3.907 1.00 97.44 206 LYS A CA 1
ATOM 1662 C C . LYS A 1 206 ? -5.802 -9.153 -5.038 1.00 97.44 206 LYS A C 1
ATOM 1664 O O . LYS A 1 206 ? -5.369 -9.539 -6.118 1.00 97.44 206 LYS A O 1
ATOM 1669 N N . VAL A 1 207 ? -6.060 -7.865 -4.804 1.00 97.00 207 VAL A N 1
ATOM 1670 C CA . VAL A 1 207 ? -5.739 -6.832 -5.794 1.00 97.00 207 VAL A CA 1
ATOM 1671 C C . VAL A 1 207 ? -4.227 -6.658 -5.931 1.00 97.00 207 VAL A C 1
ATOM 1673 O O . VAL A 1 207 ? -3.765 -6.450 -7.049 1.00 97.00 207 VAL A O 1
ATOM 1676 N N . PHE A 1 208 ? -3.451 -6.770 -4.849 1.00 96.62 208 PHE A N 1
ATOM 1677 C CA . PHE A 1 208 ? -1.988 -6.747 -4.924 1.00 96.62 208 PHE A CA 1
ATOM 1678 C C . PHE A 1 208 ? -1.411 -7.956 -5.656 1.00 96.62 208 PHE A C 1
ATOM 1680 O O . PHE A 1 208 ? -0.480 -7.776 -6.434 1.00 96.62 208 PHE A O 1
ATOM 1687 N N . GLU A 1 209 ? -1.981 -9.151 -5.499 1.00 95.94 209 GLU A N 1
ATOM 1688 C CA . GLU A 1 209 ? -1.603 -10.328 -6.293 1.00 95.94 209 GLU A CA 1
ATOM 1689 C C . GLU A 1 209 ? -1.774 -10.054 -7.798 1.00 95.94 209 GLU A C 1
ATOM 1691 O O . GLU A 1 209 ? -0.825 -10.208 -8.576 1.00 95.94 209 GLU A O 1
ATOM 1696 N N . ASP A 1 210 ? -2.947 -9.550 -8.201 1.00 95.69 210 ASP A N 1
ATOM 1697 C CA . ASP A 1 210 ? -3.229 -9.159 -9.588 1.00 95.69 210 ASP A CA 1
ATOM 1698 C C . ASP A 1 210 ? -2.291 -8.035 -10.069 1.00 95.69 210 ASP A C 1
ATOM 1700 O O . ASP A 1 210 ? -1.800 -8.052 -11.204 1.00 95.69 210 ASP A O 1
ATOM 1704 N N . LEU A 1 211 ? -2.037 -7.037 -9.216 1.00 93.69 211 LEU A N 1
ATOM 1705 C CA . LEU A 1 211 ? -1.190 -5.884 -9.519 1.00 93.69 211 LEU A CA 1
ATOM 1706 C C . LEU A 1 211 ? 0.265 -6.317 -9.731 1.00 93.69 211 LEU A C 1
ATOM 1708 O O . LEU A 1 211 ? 0.859 -5.966 -10.751 1.00 93.69 211 LEU A O 1
ATOM 1712 N N . ASN A 1 212 ? 0.808 -7.133 -8.828 1.00 93.44 212 ASN A N 1
ATOM 1713 C CA . ASN A 1 212 ? 2.156 -7.689 -8.908 1.00 93.44 212 ASN A CA 1
ATOM 1714 C C . ASN A 1 212 ? 2.316 -8.569 -10.154 1.00 93.44 212 ASN A C 1
ATOM 1716 O O . ASN A 1 212 ? 3.320 -8.459 -10.862 1.00 93.44 212 ASN A O 1
ATOM 1720 N N . GLN A 1 213 ? 1.305 -9.372 -10.502 1.00 93.12 213 GLN A N 1
ATOM 1721 C CA . GLN A 1 213 ? 1.321 -10.154 -11.739 1.00 93.12 213 GLN A CA 1
ATOM 1722 C C . GLN A 1 213 ? 1.372 -9.251 -12.985 1.00 93.12 213 GLN A C 1
ATOM 1724 O O . GLN A 1 213 ? 2.164 -9.489 -13.902 1.00 93.12 213 GLN A O 1
ATOM 1729 N N . LYS A 1 214 ? 0.551 -8.193 -13.036 1.00 92.12 214 LYS A N 1
ATOM 1730 C CA . LYS A 1 214 ? 0.524 -7.251 -14.170 1.00 92.12 214 LYS A CA 1
ATOM 1731 C C . LYS A 1 214 ? 1.806 -6.439 -14.292 1.00 92.12 214 LYS A C 1
ATOM 1733 O O . LYS A 1 214 ? 2.280 -6.252 -15.411 1.00 92.12 214 LYS A O 1
ATOM 1738 N N . ILE A 1 215 ? 2.381 -6.010 -13.173 1.00 90.12 215 ILE A N 1
ATOM 1739 C CA . ILE A 1 215 ? 3.687 -5.346 -13.142 1.00 90.12 215 ILE A CA 1
ATOM 1740 C C . ILE A 1 215 ? 4.775 -6.306 -13.622 1.00 90.12 215 ILE A C 1
ATOM 1742 O O . ILE A 1 215 ? 5.609 -5.914 -14.429 1.00 90.12 215 ILE A O 1
ATOM 1746 N N . GLY A 1 216 ? 4.728 -7.579 -13.220 1.00 87.69 216 GLY A N 1
ATOM 1747 C CA . GLY A 1 216 ? 5.636 -8.609 -13.721 1.00 87.69 216 GLY A CA 1
ATOM 1748 C C . GLY A 1 216 ? 5.615 -8.724 -15.248 1.00 87.69 216 GLY A C 1
ATOM 1749 O O . GLY A 1 216 ? 6.670 -8.676 -15.878 1.00 87.69 216 GLY A O 1
ATOM 1750 N N . PHE A 1 217 ? 4.427 -8.799 -15.859 1.00 87.19 217 PHE A N 1
ATOM 1751 C CA . PHE A 1 217 ? 4.299 -8.825 -17.323 1.00 87.19 217 PHE A CA 1
ATOM 1752 C C . PHE A 1 217 ? 4.825 -7.548 -17.985 1.00 87.19 217 PHE A C 1
ATOM 1754 O O . PHE A 1 217 ? 5.590 -7.634 -18.943 1.00 87.19 217 PHE A O 1
ATOM 1761 N N . PHE A 1 218 ? 4.470 -6.383 -17.442 1.00 85.06 218 PHE A N 1
ATOM 1762 C CA . PHE A 1 218 ? 4.941 -5.089 -17.934 1.00 85.06 218 PHE A CA 1
ATOM 1763 C C . PHE A 1 218 ? 6.474 -4.963 -17.859 1.00 85.06 218 PHE A C 1
ATOM 1765 O O . PHE A 1 218 ? 7.118 -4.487 -18.792 1.00 85.06 218 PHE A O 1
ATOM 1772 N N . ASN A 1 219 ? 7.080 -5.467 -16.782 1.00 84.00 219 ASN A N 1
ATOM 1773 C CA . ASN A 1 219 ? 8.529 -5.484 -16.604 1.00 84.00 219 ASN A CA 1
ATOM 1774 C C . ASN A 1 219 ? 9.214 -6.421 -17.608 1.00 84.00 219 ASN A C 1
ATOM 1776 O O . ASN A 1 219 ? 10.252 -6.062 -18.160 1.00 84.00 219 ASN A O 1
ATOM 1780 N N . VAL A 1 220 ? 8.653 -7.611 -17.859 1.00 84.69 220 VAL A N 1
ATOM 1781 C CA . VAL A 1 220 ? 9.196 -8.563 -18.845 1.00 84.69 220 VAL A CA 1
ATOM 1782 C C . VAL A 1 220 ? 9.157 -7.977 -20.253 1.00 84.69 220 VAL A C 1
ATOM 1784 O O . VAL A 1 220 ? 10.148 -8.104 -20.970 1.00 84.69 220 VAL A O 1
ATOM 1787 N N . GLU A 1 221 ? 8.064 -7.311 -20.628 1.00 81.88 221 GLU A N 1
ATOM 1788 C CA . GLU A 1 221 ? 7.915 -6.642 -21.924 1.00 81.88 221 GLU A CA 1
ATOM 1789 C C . GLU A 1 221 ? 9.026 -5.602 -22.125 1.00 81.88 221 GLU A C 1
ATOM 1791 O O . GLU A 1 221 ? 9.839 -5.738 -23.041 1.00 81.88 221 GLU A O 1
ATOM 1796 N N . ILE A 1 222 ? 9.186 -4.664 -21.189 1.00 76.75 222 ILE A N 1
ATOM 1797 C CA . ILE A 1 222 ? 10.230 -3.634 -21.281 1.00 76.75 222 ILE A CA 1
ATOM 1798 C C . ILE A 1 222 ? 11.639 -4.248 -21.262 1.00 76.75 222 ILE A C 1
ATOM 1800 O O . ILE A 1 222 ? 12.505 -3.849 -22.039 1.00 76.75 222 ILE A O 1
ATOM 1804 N N . ILE A 1 223 ? 11.906 -5.240 -20.405 1.00 78.12 223 ILE A N 1
ATOM 1805 C CA . ILE A 1 223 ? 13.219 -5.906 -20.363 1.00 78.12 223 ILE A CA 1
ATOM 1806 C C . ILE A 1 223 ? 13.505 -6.642 -21.678 1.00 78.12 223 ILE A C 1
ATOM 1808 O O . ILE A 1 223 ? 14.657 -6.671 -22.120 1.00 78.12 223 ILE A O 1
ATOM 1812 N N . SER A 1 224 ? 12.494 -7.239 -22.310 1.00 80.94 224 SER A N 1
ATOM 1813 C CA . SER A 1 224 ? 12.652 -7.899 -23.606 1.00 80.94 224 SER A CA 1
ATOM 1814 C C . SER A 1 224 ? 13.014 -6.896 -24.701 1.00 80.94 224 SER A C 1
ATOM 1816 O O . SER A 1 224 ? 13.990 -7.124 -25.415 1.00 80.94 224 SER A O 1
ATOM 1818 N N . GLU A 1 225 ? 12.366 -5.728 -24.731 1.00 76.88 225 GLU A N 1
ATOM 1819 C CA . GLU A 1 225 ? 12.716 -4.634 -25.643 1.00 76.88 225 GLU A CA 1
ATOM 1820 C C . GLU A 1 225 ? 14.159 -4.149 -25.428 1.00 76.88 225 GLU A C 1
ATOM 1822 O O . GLU A 1 225 ? 14.892 -3.925 -26.397 1.00 76.88 225 GLU A O 1
ATOM 1827 N N . ILE A 1 226 ? 14.611 -4.049 -24.168 1.00 72.06 226 ILE A N 1
ATOM 1828 C CA . ILE A 1 226 ? 16.007 -3.708 -23.834 1.00 72.06 226 ILE A CA 1
ATOM 1829 C C . ILE A 1 226 ? 16.964 -4.759 -24.392 1.00 72.06 226 ILE A C 1
ATOM 1831 O O . ILE A 1 226 ? 17.958 -4.412 -25.033 1.00 72.06 226 ILE A O 1
ATOM 1835 N N . LYS A 1 227 ? 16.687 -6.043 -24.149 1.00 77.56 227 LYS A N 1
ATOM 1836 C CA . LYS A 1 227 ? 17.545 -7.143 -24.608 1.00 77.56 227 LYS A CA 1
ATOM 1837 C C . LYS A 1 227 ? 17.612 -7.206 -26.131 1.00 77.56 227 LYS A C 1
ATOM 1839 O O . LYS A 1 227 ? 18.690 -7.426 -26.679 1.00 77.56 227 LYS A O 1
ATOM 1844 N N . GLU A 1 228 ? 16.498 -6.985 -26.820 1.00 80.81 228 GLU A N 1
ATOM 1845 C CA . GLU A 1 228 ? 16.461 -6.937 -28.282 1.00 80.81 228 GLU A CA 1
ATOM 1846 C C . GLU A 1 228 ? 17.233 -5.738 -28.838 1.00 80.81 228 GLU A C 1
ATOM 1848 O O . GLU A 1 228 ? 17.998 -5.890 -29.793 1.00 80.81 228 GLU A O 1
ATOM 1853 N N . ALA A 1 229 ? 17.095 -4.556 -28.229 1.00 72.88 229 ALA A N 1
ATOM 1854 C CA . ALA A 1 229 ? 17.889 -3.381 -28.585 1.00 72.88 229 ALA A CA 1
ATOM 1855 C C . ALA A 1 229 ? 19.395 -3.629 -28.382 1.00 72.88 229 ALA A C 1
ATOM 1857 O O . ALA A 1 229 ? 20.183 -3.378 -29.291 1.00 72.88 229 ALA A O 1
ATOM 1858 N N . GLN A 1 230 ? 19.793 -4.211 -27.245 1.00 73.75 230 GLN A N 1
ATOM 1859 C CA . GLN A 1 230 ? 21.185 -4.591 -26.969 1.00 73.75 230 GLN A CA 1
ATOM 1860 C C . GLN A 1 230 ? 21.716 -5.635 -27.957 1.00 73.75 230 GLN A C 1
ATOM 1862 O O . GLN A 1 230 ? 22.838 -5.515 -28.444 1.00 73.75 230 GLN A O 1
ATOM 1867 N N . SER A 1 231 ? 20.922 -6.663 -28.270 1.00 80.50 231 SER A N 1
ATOM 1868 C CA . SER A 1 231 ? 21.326 -7.719 -29.201 1.00 80.50 231 SER A CA 1
ATOM 1869 C C . SER A 1 231 ? 21.535 -7.181 -30.615 1.00 80.50 231 SER A C 1
ATOM 1871 O O . SER A 1 231 ? 22.515 -7.554 -31.263 1.00 80.50 231 SER A O 1
ATOM 1873 N N . ARG A 1 232 ? 20.651 -6.290 -31.087 1.00 77.94 232 ARG A N 1
ATOM 1874 C CA . ARG A 1 232 ? 20.814 -5.606 -32.380 1.00 77.94 232 ARG A CA 1
ATOM 1875 C C . ARG A 1 232 ? 22.106 -4.798 -32.410 1.00 77.94 232 ARG A C 1
ATOM 1877 O O . ARG A 1 232 ? 22.933 -5.054 -33.279 1.00 77.94 232 ARG A O 1
ATOM 1884 N N . PHE A 1 233 ? 22.337 -3.972 -31.393 1.00 73.38 233 PHE A N 1
ATOM 1885 C CA . PHE A 1 233 ? 23.552 -3.169 -31.279 1.00 73.38 233 PHE A CA 1
ATOM 1886 C C . PHE A 1 233 ? 24.834 -4.017 -31.312 1.00 73.38 233 PHE A C 1
ATOM 1888 O O . PHE A 1 233 ? 25.765 -3.730 -32.064 1.00 73.38 233 PHE A O 1
ATOM 1895 N N . LEU A 1 234 ? 24.880 -5.115 -30.547 1.00 76.19 234 LEU A N 1
ATOM 1896 C CA . LEU A 1 234 ? 26.037 -6.017 -30.526 1.00 76.19 234 LEU A CA 1
ATOM 1897 C C . LEU A 1 234 ? 26.264 -6.719 -31.872 1.00 76.19 234 LEU A C 1
ATOM 1899 O O . LEU A 1 234 ? 27.413 -6.879 -32.287 1.00 76.19 234 LEU A O 1
ATOM 1903 N N . LYS A 1 235 ? 25.193 -7.126 -32.567 1.00 79.62 235 LYS A N 1
ATOM 1904 C CA . LYS A 1 235 ? 25.296 -7.711 -33.913 1.00 79.62 235 LYS A CA 1
ATOM 1905 C C . LYS A 1 235 ? 25.823 -6.695 -34.918 1.00 79.62 235 LYS A C 1
ATOM 1907 O O . LYS A 1 235 ? 26.705 -7.044 -35.694 1.00 79.62 235 LYS A O 1
ATOM 1912 N N . GLU A 1 236 ? 25.322 -5.462 -34.887 1.00 75.06 236 GLU A N 1
ATOM 1913 C CA . GLU A 1 236 ? 25.766 -4.388 -35.780 1.00 75.06 236 GLU A CA 1
ATOM 1914 C C . GLU A 1 236 ? 27.256 -4.059 -35.559 1.00 75.06 236 GLU A C 1
ATOM 1916 O O . GLU A 1 236 ? 28.019 -4.007 -36.525 1.00 75.06 236 GLU A O 1
ATOM 1921 N N . ILE A 1 237 ? 27.716 -3.965 -34.302 1.00 72.31 237 ILE A N 1
ATOM 1922 C CA . ILE A 1 237 ? 29.147 -3.804 -33.977 1.00 72.31 237 ILE A CA 1
ATOM 1923 C C . ILE A 1 237 ? 29.977 -4.996 -34.464 1.00 72.31 237 ILE A C 1
ATOM 1925 O O . ILE A 1 237 ? 31.032 -4.804 -35.070 1.00 72.31 237 ILE A O 1
ATOM 1929 N N . GLY A 1 238 ? 29.524 -6.225 -34.203 1.00 72.81 238 GLY A N 1
ATOM 1930 C CA . GLY A 1 238 ? 30.236 -7.438 -34.610 1.00 72.81 238 GLY A CA 1
ATOM 1931 C C . GLY A 1 238 ? 30.403 -7.539 -36.128 1.00 72.81 238 GLY A C 1
ATOM 1932 O O . GLY A 1 238 ? 31.473 -7.911 -36.606 1.00 72.81 238 GLY A O 1
ATOM 1933 N N . LEU A 1 239 ? 29.378 -7.142 -36.887 1.00 75.00 239 LEU A N 1
ATOM 1934 C CA . LEU A 1 239 ? 29.410 -7.109 -38.350 1.00 75.00 239 LEU A CA 1
ATOM 1935 C C . LEU A 1 239 ? 30.440 -6.091 -38.856 1.00 75.00 239 LEU A C 1
ATOM 1937 O O . LEU A 1 239 ? 31.213 -6.396 -39.760 1.00 75.00 239 LEU A O 1
ATOM 1941 N N . VAL A 1 240 ? 30.520 -4.919 -38.223 1.00 66.50 240 VAL A N 1
ATOM 1942 C CA . VAL A 1 240 ? 31.512 -3.891 -38.571 1.00 66.50 240 VAL A CA 1
ATOM 1943 C C . VAL A 1 240 ? 32.933 -4.308 -38.224 1.00 66.50 240 VAL A C 1
ATOM 1945 O O . VAL A 1 240 ? 33.822 -4.162 -39.059 1.00 66.50 240 VAL A O 1
ATOM 1948 N N . MET A 1 241 ? 33.153 -4.887 -37.044 1.00 69.62 241 MET A N 1
ATOM 1949 C CA . MET A 1 241 ? 34.462 -5.434 -36.675 1.00 69.62 241 MET A CA 1
ATOM 1950 C C . MET A 1 241 ? 34.896 -6.542 -37.644 1.00 69.62 241 MET A C 1
ATOM 1952 O O . MET A 1 241 ? 36.046 -6.566 -38.067 1.00 69.62 241 MET A O 1
ATOM 1956 N N . GLY A 1 242 ? 33.974 -7.419 -38.056 1.00 72.44 242 GLY A N 1
ATOM 1957 C CA . GLY A 1 242 ? 34.246 -8.466 -39.042 1.00 72.44 242 GLY A CA 1
ATOM 1958 C C . GLY A 1 242 ? 34.612 -7.918 -40.424 1.00 72.44 242 GLY A C 1
ATOM 1959 O O . GLY A 1 242 ? 35.563 -8.399 -41.033 1.00 72.44 242 GLY A O 1
ATOM 1960 N N . VAL A 1 243 ? 33.908 -6.887 -40.902 1.00 70.44 243 VAL A N 1
ATOM 1961 C CA . VAL A 1 243 ? 34.243 -6.215 -42.169 1.00 70.44 243 VAL A CA 1
ATOM 1962 C C . VAL A 1 243 ? 35.611 -5.539 -42.077 1.00 70.44 243 VAL A C 1
ATOM 1964 O O . VAL A 1 243 ? 36.421 -5.717 -42.977 1.00 70.44 243 VAL A O 1
ATOM 1967 N N . LEU A 1 244 ? 35.905 -4.825 -40.987 1.00 63.50 244 LEU A N 1
ATOM 1968 C CA . LEU A 1 244 ? 37.199 -4.161 -40.788 1.00 63.50 244 LEU A CA 1
ATOM 1969 C C . LEU A 1 244 ? 38.381 -5.137 -40.699 1.00 63.50 244 LEU A C 1
ATOM 1971 O O . LEU A 1 244 ? 39.480 -4.760 -41.077 1.00 63.50 244 LEU A O 1
ATOM 1975 N N . LEU A 1 245 ? 38.173 -6.366 -40.217 1.00 64.38 245 LEU A N 1
ATOM 1976 C CA . LEU A 1 245 ? 39.215 -7.401 -40.149 1.00 64.38 245 LEU A CA 1
ATOM 1977 C C . LEU A 1 245 ? 39.482 -8.105 -41.491 1.00 64.38 245 LEU A C 1
ATOM 1979 O O . LEU A 1 245 ? 40.497 -8.786 -41.625 1.00 64.38 245 LEU A O 1
ATOM 1983 N N . LEU A 1 246 ? 38.571 -7.991 -42.461 1.00 63.38 246 LEU A N 1
ATOM 1984 C CA . LEU A 1 246 ? 38.695 -8.605 -43.790 1.00 63.38 246 LEU A CA 1
ATOM 1985 C C . LEU A 1 246 ? 39.382 -7.693 -44.823 1.00 63.38 246 LEU A C 1
ATOM 1987 O O . LEU A 1 246 ? 39.634 -8.144 -45.943 1.00 63.38 246 LEU A O 1
ATOM 1991 N N . PHE A 1 247 ? 39.675 -6.443 -44.459 1.00 54.38 247 PHE A N 1
ATOM 1992 C CA . PHE A 1 247 ? 40.362 -5.443 -45.281 1.00 54.38 247 PHE A CA 1
ATOM 1993 C C . PHE A 1 247 ? 41.712 -5.061 -44.672 1.00 54.38 247 PHE A C 1
ATOM 1995 O O . PHE A 1 247 ? 42.626 -4.759 -45.473 1.00 54.38 247 PHE A O 1
#

Radius of gyration: 29.98 Å; Cα contacts (8 Å, |Δi|>4): 236; chains: 1; bounding box: 68×30×109 Å

Secondary structure (DSSP, 8-state):
----SSHHHHHHHHHHHHHHHHHHHHHHHHHHHHHHHHHHHIIIIIHHHHHHHHHHHHHHHHHHHHHHHHHH-TT----HHHHHHHHHHHHHHHHHHHHHHHHHHH-TTSHHHHHH-HHHHHHHHHTT-S-TTPPPPPPPHHHHHHHHHHHHHHHHHHHHHHHHHHHHHHHHHHHHTT-HHHHHHHHHHHHHHHHHHHHHHHHHHHHHHHHHHHHHHHHHHHHHHHHHHHHHHHHHHHHHHHHHHT-